Protein AF-0000000075578612 (afdb_homodimer)

InterPro domains:
  IPR024439 RNHCP domain [PF12647] (22-110)

pLDDT: mean 75.75, std 21.0, range [26.45, 98.19]

Structure (mmCIF, N/CA/C/O backbone):
data_AF-0000000075578612-model_v1
#
loop_
_entity.id
_entity.type
_entity.pdbx_description
1 polymer 'GTPase EngC2'
#
loop_
_atom_site.group_PDB
_atom_site.id
_atom_site.type_symbol
_atom_site.label_atom_id
_atom_site.label_alt_id
_atom_site.label_comp_id
_atom_site.label_asym_id
_atom_site.label_entity_id
_atom_site.label_seq_id
_atom_site.pdbx_PDB_ins_code
_atom_site.Cartn_x
_atom_site.Cartn_y
_atom_site.Cartn_z
_atom_site.occupancy
_atom_site.B_iso_or_equiv
_atom_site.auth_seq_id
_atom_site.auth_comp_id
_atom_site.auth_asym_id
_atom_site.auth_atom_id
_atom_site.pdbx_PDB_model_num
ATOM 1 N N . MET A 1 1 ? -15.586 37.188 -11.836 1 32.25 1 MET A N 1
ATOM 2 C CA . MET A 1 1 ? -14.859 35.938 -12.016 1 32.25 1 MET A CA 1
ATOM 3 C C . MET A 1 1 ? -13.352 36.156 -12.031 1 32.25 1 MET A C 1
ATOM 5 O O . MET A 1 1 ? -12.844 36.875 -12.906 1 32.25 1 MET A O 1
ATOM 9 N N . ASN A 1 2 ? -12.602 36.188 -10.844 1 34.91 2 ASN A N 1
ATOM 10 C CA . ASN A 1 2 ? -11.344 36.875 -10.539 1 34.91 2 ASN A CA 1
ATOM 11 C C . ASN A 1 2 ? -10.211 36.375 -11.43 1 34.91 2 ASN A C 1
ATOM 13 O O . ASN A 1 2 ? -10.102 35.156 -11.695 1 34.91 2 ASN A O 1
ATOM 17 N N . ARG A 1 3 ? -9.617 37.156 -12.328 1 46.12 3 ARG A N 1
ATOM 18 C CA . ARG A 1 3 ? -8.508 37.031 -13.266 1 46.12 3 ARG A CA 1
ATOM 19 C C . ARG A 1 3 ? -7.383 36.188 -12.688 1 46.12 3 ARG A C 1
ATOM 21 O O . ARG A 1 3 ? -6.613 35.562 -13.438 1 46.12 3 ARG A O 1
ATOM 28 N N . GLU A 1 4 ? -7.051 36.344 -11.359 1 42.12 4 GLU A N 1
ATOM 29 C CA . GLU A 1 4 ? -5.941 35.625 -10.734 1 42.12 4 GLU A CA 1
ATOM 30 C C . GLU A 1 4 ? -6.16 34.125 -10.789 1 42.12 4 GLU A C 1
ATOM 32 O O . GLU A 1 4 ? -5.199 33.344 -10.75 1 42.12 4 GLU A O 1
ATOM 37 N N . ASN A 1 5 ? -7.402 33.531 -10.656 1 43.78 5 ASN A N 1
ATOM 38 C CA . ASN A 1 5 ? -7.68 32.125 -10.758 1 43.78 5 ASN A CA 1
ATOM 39 C C . ASN A 1 5 ? -7.359 31.578 -12.156 1 43.78 5 ASN A C 1
ATOM 41 O O . ASN A 1 5 ? -7.289 30.359 -12.359 1 43.78 5 ASN A O 1
ATOM 45 N N . LYS A 1 6 ? -7.504 32.469 -13.219 1 43.06 6 LYS A N 1
ATOM 46 C CA . LYS A 1 6 ? -7.223 32.062 -14.594 1 43.06 6 LYS A CA 1
ATOM 47 C C . LYS A 1 6 ? -5.738 31.75 -14.789 1 43.06 6 LYS A C 1
ATOM 49 O O . LYS A 1 6 ? -5.371 30.922 -15.609 1 43.06 6 LYS A O 1
ATOM 54 N N . LYS A 1 7 ? -4.812 32.562 -14.328 1 43 7 LYS A N 1
ATOM 55 C CA . LYS A 1 7 ? -3.387 32.375 -14.57 1 43 7 LYS A CA 1
ATOM 56 C C . LYS A 1 7 ? -2.879 31.109 -13.883 1 43 7 LYS A C 1
ATOM 58 O O . LYS A 1 7 ? -1.815 30.594 -14.242 1 43 7 LYS A O 1
ATOM 63 N N . LYS A 1 8 ? -3.416 30.719 -12.703 1 46.38 8 LYS A N 1
ATOM 64 C CA . LYS A 1 8 ? -3.076 29.469 -12.016 1 46.38 8 LYS A CA 1
ATOM 65 C C . LYS A 1 8 ? -3.318 28.266 -12.914 1 46.38 8 LYS A C 1
ATOM 67 O O . LYS A 1 8 ? -2.648 27.234 -12.773 1 46.38 8 LYS A O 1
ATOM 72 N N . SER A 1 9 ? -4.277 28.422 -13.766 1 44.56 9 SER A N 1
ATOM 73 C CA . SER A 1 9 ? -4.688 27.297 -14.586 1 44.56 9 SER A CA 1
ATOM 74 C C . SER A 1 9 ? -3.652 26.984 -15.664 1 44.56 9 SER A C 1
ATOM 76 O O . SER A 1 9 ? -3.607 25.875 -16.188 1 44.56 9 SER A O 1
ATOM 78 N N . PHE A 1 10 ? -3.016 27.984 -16.141 1 44.94 10 PHE A N 1
ATOM 79 C CA . PHE A 1 10 ? -2.346 27.812 -17.422 1 44.94 10 PHE A CA 1
ATOM 80 C C . PHE A 1 10 ? -1.01 27.094 -17.234 1 44.94 10 PHE A C 1
ATOM 82 O O . PHE A 1 10 ? -0.408 26.641 -18.203 1 44.94 10 PHE A O 1
ATOM 89 N N . GLU A 1 11 ? -0.179 27.438 -16.125 1 40.12 11 GLU A N 1
ATOM 90 C CA . GLU A 1 11 ? 1.18 26.906 -16.25 1 40.12 11 GLU A CA 1
ATOM 91 C C . GLU A 1 11 ? 1.259 25.469 -15.773 1 40.12 11 GLU A C 1
ATOM 93 O O . GLU A 1 11 ? 0.833 25.141 -14.664 1 40.12 11 GLU A O 1
ATOM 98 N N . LYS A 1 12 ? 1.427 24.594 -16.578 1 41.69 12 LYS A N 1
ATOM 99 C CA . LYS A 1 12 ? 1.77 23.188 -16.453 1 41.69 12 LYS A CA 1
ATOM 100 C C . LYS A 1 12 ? 2.885 22.984 -15.438 1 41.69 12 LYS A C 1
ATOM 102 O O . LYS A 1 12 ? 3.953 23.578 -15.547 1 41.69 12 LYS A O 1
ATOM 107 N N . GLY A 1 13 ? 2.586 22.5 -14.398 1 45.03 13 GLY A N 1
ATOM 108 C CA . GLY A 1 13 ? 3.547 22.172 -13.352 1 45.03 13 GLY A CA 1
ATOM 109 C C . GLY A 1 13 ? 3.551 23.172 -12.211 1 45.03 13 GLY A C 1
ATOM 110 O O . GLY A 1 13 ? 4.496 23.203 -11.422 1 45.03 13 GLY A O 1
ATOM 111 N N . TYR A 1 14 ? 2.723 24.172 -12.391 1 44.8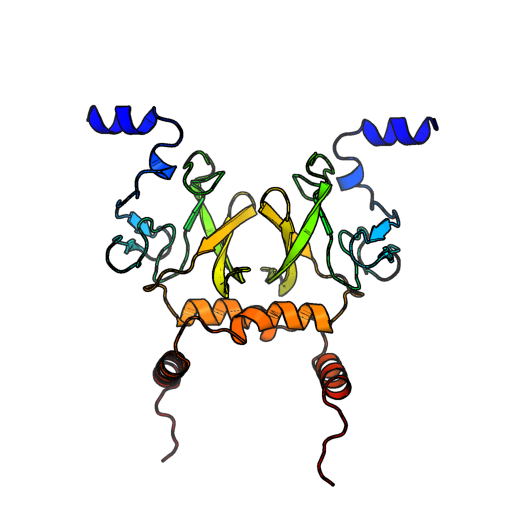8 14 TYR A N 1
ATOM 112 C CA . TYR A 1 14 ? 2.75 25.25 -11.398 1 44.88 14 TYR A CA 1
ATOM 113 C C . TYR A 1 14 ? 2.693 24.688 -9.984 1 44.88 14 TYR A C 1
ATOM 115 O O . TYR A 1 14 ? 3.443 25.125 -9.109 1 44.88 14 TYR A O 1
ATOM 123 N N . TYR A 1 15 ? 1.887 23.719 -9.711 1 48.53 15 TYR A N 1
ATOM 124 C CA . TYR A 1 15 ? 1.701 23.25 -8.336 1 48.53 15 TYR A CA 1
ATOM 125 C C . TYR A 1 15 ? 2.805 22.281 -7.93 1 48.53 15 TYR A C 1
ATOM 127 O O . TYR A 1 15 ? 2.863 21.859 -6.773 1 48.53 15 TYR A O 1
ATOM 135 N N . LYS A 1 16 ? 3.555 21.859 -8.906 1 51.97 16 LYS A N 1
ATOM 136 C CA . LYS A 1 16 ? 4.711 21.016 -8.586 1 51.97 16 LYS A CA 1
ATOM 137 C C . LYS A 1 16 ? 5.785 21.828 -7.863 1 51.97 16 LYS A C 1
ATOM 139 O O . LYS A 1 16 ? 6.594 21.266 -7.121 1 51.97 16 LYS A O 1
ATOM 144 N N . THR A 1 17 ? 5.816 23.031 -8.148 1 50.44 17 THR A N 1
ATOM 145 C CA . THR A 1 17 ? 6.867 23.891 -7.645 1 50.44 17 THR A CA 1
ATOM 146 C C . THR A 1 17 ? 6.312 24.875 -6.621 1 50.44 17 THR A C 1
ATOM 148 O O . THR A 1 17 ? 7.07 25.578 -5.941 1 50.44 17 THR A O 1
ATOM 151 N N . HIS A 1 18 ? 4.969 25.125 -6.625 1 49.69 18 HIS A N 1
ATOM 152 C CA . HIS A 1 18 ? 4.422 26.047 -5.633 1 49.69 18 HIS A CA 1
ATOM 153 C C . HIS A 1 18 ? 3.643 25.297 -4.559 1 49.69 18 HIS A C 1
ATOM 155 O O . HIS A 1 18 ? 2.756 24.5 -4.871 1 49.69 18 HIS A O 1
ATOM 161 N N . ALA A 1 19 ? 4.203 25.203 -3.389 1 51.09 19 ALA A N 1
ATOM 162 C CA . ALA A 1 19 ? 3.498 24.656 -2.238 1 51.09 19 ALA A CA 1
ATOM 163 C C . ALA A 1 19 ? 2.037 25.094 -2.227 1 51.09 19 ALA A C 1
ATOM 165 O O . ALA A 1 19 ? 1.736 26.281 -2.393 1 51.09 19 ALA A O 1
ATOM 166 N N . CYS A 1 20 ? 1.161 24.359 -2.822 1 49.91 20 CYS A N 1
ATOM 167 C CA . CYS A 1 20 ? -0.221 24.781 -2.619 1 49.91 20 CYS A CA 1
ATOM 168 C C . CYS A 1 20 ? -0.525 24.953 -1.137 1 49.91 20 CYS A C 1
ATOM 170 O O . CYS A 1 20 ? -0.668 23.969 -0.406 1 49.91 20 CYS A O 1
ATOM 172 N N . ASN A 1 21 ? 0.024 25.938 -0.547 1 55.88 21 ASN A N 1
ATOM 173 C CA . ASN A 1 21 ? -0.318 26.375 0.803 1 55.88 21 ASN A CA 1
ATOM 174 C C . ASN A 1 21 ? -1.824 26.547 0.97 1 55.88 21 ASN A C 1
ATOM 176 O O . ASN A 1 21 ? -2.27 27.438 1.695 1 55.88 21 ASN A O 1
ATOM 180 N N . ASP A 1 22 ? -2.605 25.891 0.078 1 68.94 22 ASP A N 1
ATOM 181 C CA . ASP A 1 22 ? -4.02 26.219 0.205 1 68.94 22 ASP A CA 1
ATOM 182 C C . ASP A 1 22 ? -4.719 25.281 1.189 1 68.94 22 ASP A C 1
ATOM 184 O O . ASP A 1 22 ? -4.367 24.109 1.286 1 68.94 22 ASP A O 1
ATOM 188 N N . SER A 1 23 ? -5.34 25.875 2.236 1 81.88 23 SER A N 1
ATOM 189 C CA . SER A 1 23 ? -6.27 25.203 3.141 1 81.88 23 SER A CA 1
ATOM 190 C C . SER A 1 23 ? -7.406 24.531 2.373 1 81.88 23 SER A C 1
ATOM 192 O O . SER A 1 23 ? -7.715 24.938 1.248 1 81.88 23 SER A O 1
ATOM 194 N N . PHE A 1 24 ? -7.793 23.422 2.84 1 87.44 24 PHE A N 1
ATOM 195 C CA . PHE A 1 24 ? -8.961 22.781 2.256 1 87.44 24 PHE A CA 1
ATOM 196 C C . PHE A 1 24 ? -9.82 22.141 3.336 1 87.44 24 PHE A C 1
ATOM 198 O O . PHE A 1 24 ? -9.383 21.984 4.48 1 87.44 24 PHE A O 1
ATOM 205 N N . THR A 1 25 ? -11.094 21.891 2.988 1 93.25 25 THR A N 1
ATOM 206 C CA . THR A 1 25 ? -11.992 21.172 3.869 1 93.25 25 THR A CA 1
ATOM 207 C C . THR A 1 25 ? -12.086 19.703 3.453 1 93.25 25 THR A C 1
ATOM 209 O O . THR A 1 25 ? -12.359 19.391 2.291 1 93.25 25 THR A O 1
ATOM 212 N N . CYS A 1 26 ? -11.789 18.812 4.41 1 95 26 CYS A N 1
ATOM 213 C CA . CYS A 1 26 ? -11.867 17.375 4.121 1 95 26 CYS A CA 1
ATOM 214 C C . CYS A 1 26 ? -13.281 16.984 3.719 1 95 26 CYS A C 1
ATOM 216 O O . CYS A 1 26 ? -14.242 17.281 4.434 1 95 26 CYS A O 1
ATOM 218 N N . LYS A 1 27 ? -13.438 16.281 2.662 1 95.25 27 LYS A N 1
ATOM 219 C CA . LYS A 1 27 ? -14.742 15.898 2.133 1 95.25 27 LYS A CA 1
ATOM 220 C C . LYS A 1 27 ? -15.32 14.711 2.906 1 95.25 27 LYS A C 1
ATOM 222 O O . LYS A 1 27 ? -16.5 14.398 2.783 1 95.25 27 LYS A O 1
ATOM 227 N N . VAL A 1 28 ? -14.5 14.125 3.738 1 96.69 28 VAL A N 1
ATOM 228 C CA . VAL A 1 28 ? -14.945 12.914 4.426 1 96.69 28 VAL A CA 1
ATOM 229 C C . VAL A 1 28 ? -15.336 13.25 5.863 1 96.69 28 VAL A C 1
ATOM 231 O O . VAL A 1 28 ? -16.438 12.945 6.305 1 96.69 28 VAL A O 1
ATOM 234 N N . CYS A 1 29 ? -14.484 13.93 6.621 1 95.88 29 CYS A N 1
ATOM 235 C CA . CYS A 1 29 ? -14.797 14.156 8.031 1 95.88 29 CYS A CA 1
ATOM 236 C C . CYS A 1 29 ? -15.156 15.609 8.281 1 95.88 29 CYS A C 1
ATOM 238 O O . CYS A 1 29 ? -15.562 15.969 9.391 1 95.88 29 CYS A O 1
ATOM 240 N N . GLY A 1 30 ? -14.906 16.5 7.285 1 95.94 30 GLY A N 1
ATOM 241 C CA . GLY A 1 30 ? -15.336 17.891 7.398 1 95.94 30 GLY A CA 1
ATOM 242 C C . GLY A 1 30 ? -14.297 18.781 8.062 1 95.94 30 GLY A C 1
ATOM 243 O O . GLY A 1 30 ? -14.492 19.984 8.172 1 95.94 30 GLY A O 1
ATOM 244 N N . ARG A 1 31 ? -13.211 18.25 8.453 1 93.31 31 ARG A N 1
ATOM 245 C CA . ARG A 1 31 ? -12.18 19.031 9.133 1 93.31 31 ARG A CA 1
ATOM 246 C C . ARG A 1 31 ? -11.523 20.016 8.172 1 93.31 31 ARG A C 1
ATOM 248 O O . ARG A 1 31 ? -11.25 19.688 7.016 1 93.31 31 ARG A O 1
ATOM 255 N N . VAL A 1 32 ? -11.344 21.25 8.625 1 91.56 32 VAL A N 1
ATOM 256 C CA . VAL A 1 32 ? -10.586 22.234 7.855 1 91.56 32 VAL A CA 1
ATOM 257 C C . VAL A 1 32 ? -9.094 21.984 8.031 1 91.56 32 VAL A C 1
ATOM 259 O O . VAL A 1 32 ? -8.586 21.969 9.156 1 91.56 32 VAL A O 1
ATOM 262 N N . VAL A 1 33 ? -8.414 21.734 6.969 1 90.19 33 VAL A N 1
ATOM 263 C CA . VAL A 1 33 ? -6.988 21.422 7.004 1 90.19 33 VAL A CA 1
ATOM 264 C C . VAL A 1 33 ? -6.18 22.656 6.586 1 90.19 33 VAL A C 1
ATOM 266 O O . VAL A 1 33 ? -6.371 23.188 5.492 1 90.19 33 VAL A O 1
ATOM 269 N N . ILE A 1 34 ? -5.312 23.094 7.422 1 83 34 ILE A N 1
ATOM 270 C CA . ILE A 1 34 ? -4.434 24.234 7.156 1 83 34 ILE A CA 1
ATOM 271 C C . ILE A 1 34 ? -2.986 23.75 7.066 1 83 34 ILE A C 1
ATOM 273 O O . ILE A 1 34 ? -2.598 22.797 7.742 1 83 34 ILE A O 1
ATOM 277 N N . PRO A 1 35 ? -2.244 24.203 6.145 1 75.88 35 PRO A N 1
ATOM 278 C CA . PRO A 1 35 ? -0.875 23.734 5.938 1 75.88 35 PRO A CA 1
ATOM 279 C C . PRO A 1 35 ? 0.013 23.938 7.164 1 75.88 35 PRO A C 1
ATOM 281 O O . PRO A 1 35 ? 1.04 23.266 7.305 1 75.88 35 PRO A O 1
ATOM 284 N N . GLU A 1 36 ? -0.408 24.688 8.062 1 69.81 36 GLU A N 1
ATOM 285 C CA . GLU A 1 36 ? 0.45 24.938 9.219 1 69.81 36 GLU A CA 1
ATOM 286 C C . GLU A 1 36 ? 0.62 23.688 10.055 1 69.81 36 GLU A C 1
ATOM 288 O O . GLU A 1 36 ? -0.35 22.969 10.32 1 69.81 36 GLU A O 1
ATOM 293 N N . GLY A 1 37 ? 1.811 23.234 10.367 1 67.31 37 GLY A N 1
ATOM 294 C CA . GLY A 1 37 ? 2.074 22.141 11.281 1 67.31 37 GLY A CA 1
ATOM 295 C C . GLY A 1 37 ? 2.416 20.828 10.578 1 67.31 37 GLY A C 1
ATOM 296 O O . GLY A 1 37 ? 2.814 19.859 11.219 1 67.31 37 GLY A O 1
ATOM 297 N N . ALA A 1 38 ? 2.15 20.797 9.281 1 69.56 38 ALA A N 1
ATOM 298 C CA . ALA A 1 38 ? 2.318 19.547 8.539 1 69.56 38 ALA A CA 1
ATOM 299 C C . ALA A 1 38 ? 3.795 19.234 8.32 1 69.56 38 ALA A C 1
ATOM 301 O O . ALA A 1 38 ? 4.16 18.078 8.094 1 69.56 38 ALA A O 1
ATOM 302 N N . GLY A 1 39 ? 4.621 20.234 8.688 1 67.38 39 GLY A N 1
ATOM 303 C CA . GLY A 1 39 ? 6.035 20.016 8.414 1 67.38 39 GLY A CA 1
ATOM 304 C C . GLY A 1 39 ? 6.348 19.891 6.938 1 67.38 39 GLY A C 1
ATOM 305 O O . GLY A 1 39 ? 7.43 19.422 6.566 1 67.38 39 GLY A O 1
ATOM 306 N N . THR A 1 40 ? 5.309 19.938 6.133 1 64.19 40 THR A N 1
ATOM 307 C CA . THR A 1 40 ? 5.488 19.891 4.684 1 64.19 40 THR A CA 1
ATOM 308 C C . THR A 1 40 ? 4.84 21.109 4.031 1 64.19 40 THR A C 1
ATOM 310 O O . THR A 1 40 ? 3.973 21.766 4.625 1 64.19 40 THR A O 1
ATOM 313 N N . LYS A 1 41 ? 5.414 21.391 2.85 1 63.41 41 LYS A N 1
ATOM 314 C CA . LYS A 1 41 ? 4.902 22.547 2.113 1 63.41 41 LYS A CA 1
ATOM 315 C C . LYS A 1 41 ? 3.533 22.25 1.512 1 63.41 41 LYS A C 1
ATOM 317 O O . LYS A 1 41 ? 2.752 23.156 1.25 1 63.41 41 LYS A O 1
ATOM 322 N N . HIS A 1 42 ? 3.213 20.906 1.312 1 71.12 42 HIS A N 1
ATOM 323 C CA . HIS A 1 42 ? 1.956 20.562 0.652 1 71.12 42 HIS A CA 1
ATOM 324 C C . HIS A 1 42 ? 1.24 19.422 1.371 1 71.12 42 HIS A C 1
ATOM 326 O O . HIS A 1 42 ? 1.811 18.344 1.56 1 71.12 42 HIS A O 1
ATOM 332 N N . ARG A 1 43 ? 0.045 19.875 1.807 1 82.12 43 ARG A N 1
ATOM 333 C CA . ARG A 1 43 ? -0.784 18.875 2.465 1 82.12 43 ARG A CA 1
ATOM 334 C C . ARG A 1 43 ? -1.706 18.172 1.464 1 82.12 43 ARG A C 1
ATOM 336 O O . ARG A 1 43 ? -2.531 18.828 0.82 1 82.12 43 ARG A O 1
ATOM 343 N N . ASN A 1 44 ? -1.611 16.922 1.318 1 85.5 44 ASN A N 1
ATOM 344 C CA . ASN A 1 44 ? -2.393 16.203 0.318 1 85.5 44 ASN A CA 1
ATOM 345 C C . ASN A 1 44 ? -3.557 15.445 0.953 1 85.5 44 ASN A C 1
ATOM 347 O O . ASN A 1 44 ? -4.461 14.992 0.253 1 85.5 44 ASN A O 1
ATOM 351 N N . HIS A 1 45 ? -3.467 15.297 2.285 1 93.62 45 HIS A N 1
ATOM 352 C CA . HIS A 1 45 ? -4.527 14.531 2.939 1 93.62 45 HIS A CA 1
ATOM 353 C C . HIS A 1 45 ? -4.887 15.141 4.293 1 93.62 45 HIS A C 1
ATOM 355 O O . HIS A 1 45 ? -4.145 15.969 4.824 1 93.62 45 HIS A O 1
ATOM 361 N N . CYS A 1 46 ? -6.055 14.719 4.754 1 95 46 CYS A N 1
ATOM 362 C CA . CYS A 1 46 ? -6.582 15.172 6.035 1 95 46 CYS A CA 1
ATOM 363 C C . CYS A 1 46 ? -5.789 14.57 7.191 1 95 46 CYS A C 1
ATOM 365 O O . CYS A 1 46 ? -5.566 13.359 7.234 1 95 46 CYS A O 1
ATOM 367 N N . PRO A 1 47 ? -5.355 15.406 8.117 1 94.12 47 PRO A N 1
ATOM 368 C CA . PRO A 1 47 ? -4.609 14.867 9.258 1 94.12 47 PRO A CA 1
ATOM 369 C C . PRO A 1 47 ? -5.477 14.031 10.195 1 94.12 47 PRO A C 1
ATOM 371 O O . PRO A 1 47 ? -4.953 13.242 10.984 1 94.12 47 PRO A O 1
ATOM 374 N N . ASN A 1 48 ? -6.781 14.117 10.109 1 94.62 48 ASN A N 1
ATOM 375 C CA . ASN A 1 48 ? -7.684 13.406 11.008 1 94.62 48 ASN A CA 1
ATOM 376 C C . ASN A 1 48 ? -8.07 12.039 10.453 1 94.62 48 ASN A C 1
ATOM 378 O O . ASN A 1 48 ? -7.805 11.008 11.078 1 94.62 48 ASN A O 1
ATOM 382 N N . CYS A 1 49 ? -8.594 11.977 9.289 1 97 49 CYS A N 1
ATOM 383 C CA . CYS A 1 49 ? -9.062 10.703 8.75 1 97 49 CYS A CA 1
ATOM 384 C C . CYS A 1 49 ? -8.125 10.195 7.656 1 97 49 CYS A C 1
ATOM 386 O O . CYS A 1 49 ? -8.328 9.102 7.121 1 97 49 CYS A O 1
ATOM 388 N N . LEU A 1 50 ? -7.172 10.953 7.258 1 97 50 LEU A N 1
ATOM 389 C CA . LEU A 1 50 ? -6.059 10.633 6.375 1 97 50 LEU A CA 1
ATOM 390 C C . LEU A 1 50 ? -6.535 10.469 4.934 1 97 50 LEU A C 1
ATOM 392 O O . LEU A 1 50 ? -5.766 10.055 4.062 1 97 50 LEU A O 1
ATOM 396 N N . THR A 1 51 ? -7.824 10.805 4.648 1 97.19 51 THR A N 1
ATOM 397 C CA . THR A 1 51 ? -8.328 10.703 3.283 1 97.19 51 THR A CA 1
ATOM 398 C C . THR A 1 51 ? -7.828 11.867 2.432 1 97.19 51 THR A C 1
ATOM 400 O O . THR A 1 51 ? -7.512 12.938 2.957 1 97.19 51 THR A O 1
ATOM 403 N N . SER A 1 52 ? -7.648 11.578 1.195 1 94.56 52 SER A N 1
ATOM 404 C CA . SER A 1 52 ? -7.285 12.586 0.206 1 94.56 52 SER A CA 1
ATOM 405 C C . SER A 1 52 ? -8.273 12.602 -0.956 1 94.56 52 SER A C 1
ATOM 407 O O . SER A 1 52 ? -9.344 11.992 -0.875 1 94.56 52 SER A O 1
ATOM 409 N N . LEU A 1 53 ? -8.008 13.531 -1.909 1 93.06 53 LEU A N 1
ATOM 410 C CA . LEU A 1 53 ? -8.781 13.594 -3.141 1 93.06 53 LEU A CA 1
ATOM 411 C C . LEU A 1 53 ? -7.922 13.25 -4.352 1 93.06 53 LEU A C 1
ATOM 413 O O . LEU A 1 53 ? -6.734 13.586 -4.387 1 93.06 53 LEU A O 1
ATOM 417 N N . HIS A 1 54 ? -8.594 12.484 -5.289 1 92.5 54 HIS A N 1
ATOM 418 C CA . HIS A 1 54 ? -7.902 12.125 -6.523 1 92.5 54 HIS A CA 1
ATOM 419 C C . HIS A 1 54 ? -7.805 13.32 -7.465 1 92.5 54 HIS A C 1
ATOM 421 O O . HIS A 1 54 ? -8.586 13.43 -8.414 1 92.5 54 HIS A O 1
ATOM 427 N N . VAL A 1 55 ? -6.883 14.148 -7.266 1 82.81 55 VAL A N 1
ATOM 428 C CA . VAL A 1 55 ? -6.77 15.352 -8.078 1 82.81 55 VAL A CA 1
ATOM 429 C C . VAL A 1 55 ? -5.484 15.305 -8.906 1 82.81 55 VAL A C 1
ATOM 431 O O . VAL A 1 55 ? -5.305 16.094 -9.836 1 82.81 55 VAL A O 1
ATOM 434 N N . ASP A 1 56 ? -4.598 14.367 -8.586 1 66.88 56 ASP A N 1
ATOM 435 C CA . ASP A 1 56 ? -3.322 14.289 -9.289 1 66.88 56 ASP A CA 1
ATOM 436 C C . ASP A 1 56 ? -3.217 12.992 -10.086 1 66.88 56 ASP A C 1
ATOM 438 O O . ASP A 1 56 ? -3.701 11.945 -9.648 1 66.88 56 ASP A O 1
ATOM 442 N N . ASP A 1 57 ? -2.832 13.078 -11.344 1 63.16 57 ASP A N 1
ATOM 443 C CA . ASP A 1 57 ? -2.344 11.891 -12.031 1 63.16 57 ASP A CA 1
ATOM 444 C C . ASP A 1 57 ? -0.919 11.547 -11.602 1 63.16 57 ASP A C 1
ATOM 446 O O . ASP A 1 57 ? -0.608 10.383 -11.328 1 63.16 57 ASP A O 1
ATOM 450 N N . GLU A 1 58 ? -0.122 12.5 -11.523 1 60.66 58 GLU A N 1
ATOM 451 C CA . GLU A 1 58 ? 1.188 12.492 -10.883 1 60.66 58 GLU A CA 1
ATOM 452 C C . GLU A 1 58 ? 1.221 13.43 -9.68 1 60.66 58 GLU A C 1
ATOM 454 O O . GLU A 1 58 ? 0.48 14.414 -9.633 1 60.66 58 GLU A O 1
ATOM 459 N N . PRO A 1 59 ? 1.969 13.016 -8.703 1 54.72 59 PRO A N 1
ATOM 460 C CA . PRO A 1 59 ? 1.945 13.867 -7.516 1 54.72 59 PRO A CA 1
ATOM 461 C C . PRO A 1 59 ? 2.039 15.352 -7.852 1 54.72 59 PRO A C 1
ATOM 463 O O . PRO A 1 59 ? 3.008 15.789 -8.484 1 54.72 59 PRO A O 1
ATOM 466 N N . GLY A 1 60 ? 1.087 16.109 -7.508 1 53.88 60 GLY A N 1
ATOM 467 C CA . GLY A 1 60 ? 1.095 17.547 -7.586 1 53.88 60 GLY A CA 1
ATOM 468 C C . GLY A 1 60 ? 0.608 18.078 -8.922 1 53.88 60 GLY A C 1
ATOM 469 O O . GLY A 1 60 ? 0.557 19.297 -9.133 1 53.88 60 GLY A O 1
ATOM 470 N N . ASP A 1 61 ? 0.286 17.297 -9.883 1 57.91 61 ASP A N 1
ATOM 471 C CA . ASP A 1 61 ? -0.026 17.781 -11.227 1 57.91 61 ASP A CA 1
ATOM 472 C C . ASP A 1 61 ? -1.485 18.234 -11.32 1 57.91 61 ASP A C 1
ATOM 474 O O . ASP A 1 61 ? -1.864 18.938 -12.25 1 57.91 61 ASP A O 1
ATOM 478 N N . ARG A 1 62 ? -2.32 17.859 -10.375 1 56.41 62 ARG A N 1
ATOM 479 C CA . ARG A 1 62 ? -3.732 18.188 -10.227 1 56.41 62 ARG A CA 1
ATOM 480 C C . ARG A 1 62 ? -4.48 18 -11.547 1 56.41 62 ARG A C 1
ATOM 482 O O . ARG A 1 62 ? -5.359 18.797 -11.875 1 56.41 62 ARG A O 1
ATOM 489 N N . GLN A 1 63 ? -4.078 17.094 -12.375 1 62.81 63 GLN A N 1
ATOM 490 C CA . GLN A 1 63 ? -4.625 16.922 -13.719 1 62.81 63 GLN A CA 1
ATOM 491 C C . GLN A 1 63 ? -5.629 15.766 -13.758 1 62.81 63 GLN A C 1
ATOM 493 O O . GLN A 1 63 ? -6.246 15.516 -14.789 1 62.81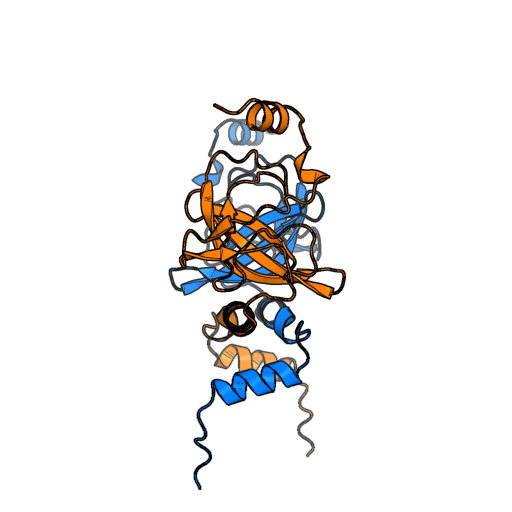 63 GLN A O 1
ATOM 498 N N . ALA A 1 64 ? -5.891 15.203 -12.492 1 65.62 64 ALA A N 1
ATOM 499 C CA . ALA A 1 64 ? -6.805 14.062 -12.562 1 65.62 64 ALA A CA 1
ATOM 500 C C . ALA A 1 64 ? -8.25 14.531 -12.688 1 65.62 64 ALA A C 1
ATOM 502 O O . ALA A 1 64 ? -8.68 15.453 -11.992 1 65.62 64 ALA A O 1
ATOM 503 N N . ASP A 1 65 ? -8.977 14.172 -13.547 1 77.75 65 ASP A N 1
ATOM 504 C CA . ASP A 1 65 ? -10.391 14.484 -13.734 1 77.75 65 ASP A CA 1
ATOM 505 C C . ASP A 1 65 ? -11.273 13.57 -12.891 1 77.75 65 ASP A C 1
ATOM 507 O O . ASP A 1 65 ? -12.5 13.641 -12.969 1 77.75 65 ASP A O 1
ATOM 511 N N . CYS A 1 66 ? -10.836 12.758 -12.047 1 88.62 66 CYS A N 1
ATOM 512 C CA . CYS A 1 66 ? -11.617 11.797 -11.273 1 88.62 66 CYS A CA 1
ATOM 513 C C . CYS A 1 66 ? -12.25 12.469 -10.062 1 88.62 66 CYS A C 1
ATOM 515 O O . CYS A 1 66 ? -13.477 12.469 -9.922 1 88.62 66 CYS A O 1
ATOM 517 N N . GLY A 1 67 ? -11.539 13.242 -9.195 1 89.88 67 GLY A N 1
ATOM 518 C CA . GLY A 1 67 ? -12.047 13.945 -8.031 1 89.88 67 GLY A CA 1
ATOM 519 C C . GLY A 1 67 ? -12.602 13.016 -6.969 1 89.88 67 GLY A C 1
ATOM 520 O O . GLY A 1 67 ? -13.32 13.453 -6.066 1 89.88 67 GLY A O 1
ATOM 521 N N . GLY A 1 68 ? -12.336 11.719 -7.145 1 94.38 68 GLY A N 1
ATOM 522 C CA . GLY A 1 68 ? -12.836 10.758 -6.18 1 94.38 68 GLY A CA 1
ATOM 523 C C . GLY A 1 68 ? -12.086 10.789 -4.863 1 94.38 68 GLY A C 1
ATOM 524 O O . GLY A 1 68 ? -10.977 11.328 -4.785 1 94.38 68 GLY A O 1
ATOM 525 N N . ILE A 1 69 ? -12.734 10.281 -3.816 1 96.06 69 ILE A N 1
ATOM 526 C CA . ILE A 1 69 ? -12.117 10.156 -2.504 1 96.06 69 ILE A CA 1
ATOM 527 C C . ILE A 1 69 ? -11.016 9.102 -2.553 1 96.06 69 ILE A C 1
ATOM 529 O O . ILE A 1 69 ? -11.234 7.996 -3.066 1 96.06 69 ILE A O 1
ATOM 533 N N . MET A 1 70 ? -9.836 9.477 -2.113 1 96.81 70 MET A N 1
ATOM 534 C CA . MET A 1 70 ? -8.734 8.531 -1.969 1 96.81 70 MET A CA 1
ATOM 535 C C . MET A 1 70 ? -8.648 8.008 -0.54 1 96.81 70 MET A C 1
ATOM 537 O O . MET A 1 70 ? -8.305 8.75 0.382 1 96.81 70 MET A O 1
ATOM 541 N N . GLU A 1 71 ? -8.906 6.723 -0.412 1 97.5 71 GLU A N 1
ATOM 542 C CA . GLU A 1 71 ? -8.898 6.09 0.904 1 97.5 71 GLU A CA 1
ATOM 543 C C . GLU A 1 71 ? -7.504 5.582 1.263 1 97.5 71 GLU A C 1
ATOM 545 O O . GLU A 1 71 ? -6.82 4.988 0.427 1 97.5 71 GLU A O 1
ATOM 550 N N . PRO A 1 72 ? -7.059 5.965 2.469 1 98.19 72 PRO A N 1
ATOM 551 C CA . PRO A 1 72 ? -5.816 5.328 2.91 1 98.19 72 PRO A CA 1
ATOM 552 C C . PRO A 1 72 ? -5.969 3.826 3.137 1 98.19 72 PRO A C 1
ATOM 554 O O . PRO A 1 72 ? -6.805 3.402 3.939 1 98.19 72 PRO A O 1
ATOM 557 N N . ILE A 1 73 ? -5.145 2.973 2.504 1 98 73 ILE A N 1
ATOM 558 C CA . ILE A 1 73 ? -5.41 1.54 2.586 1 98 73 ILE A CA 1
ATOM 559 C C . ILE A 1 73 ? -4.199 0.827 3.189 1 98 73 ILE A C 1
ATOM 561 O O . ILE A 1 73 ? -4.32 -0.296 3.686 1 98 73 ILE A O 1
ATOM 565 N N . ALA A 1 74 ? -3.035 1.467 3.129 1 98.19 74 ALA A N 1
ATOM 566 C CA . ALA A 1 74 ? -1.832 0.806 3.629 1 98.19 74 ALA A CA 1
ATOM 567 C C . ALA A 1 74 ? -0.761 1.827 4 1 98.19 74 ALA A C 1
ATOM 569 O O . ALA A 1 74 ? -0.821 2.982 3.576 1 98.19 74 ALA A O 1
ATOM 570 N N . VAL A 1 75 ? 0.146 1.428 4.84 1 97.25 75 VAL A N 1
ATOM 571 C CA . VAL A 1 75 ? 1.354 2.174 5.176 1 97.25 75 VAL A CA 1
ATOM 572 C C . VAL A 1 75 ? 2.588 1.359 4.797 1 97.25 75 VAL A C 1
ATOM 574 O O . VAL A 1 75 ? 2.604 0.136 4.953 1 97.25 75 VAL A O 1
ATOM 577 N N . TRP A 1 76 ? 3.576 2.045 4.25 1 96.56 76 TRP A N 1
ATOM 578 C CA . TRP A 1 76 ? 4.824 1.361 3.932 1 96.56 76 TRP A CA 1
ATOM 579 C C . TRP A 1 76 ? 6.023 2.266 4.199 1 96.56 76 TRP A C 1
ATOM 581 O O . TRP A 1 76 ? 5.859 3.455 4.484 1 96.56 76 TRP A O 1
ATOM 591 N N . ILE A 1 77 ? 7.199 1.674 4.266 1 95.38 77 ILE A N 1
ATOM 592 C CA . ILE A 1 77 ? 8.438 2.391 4.547 1 95.38 77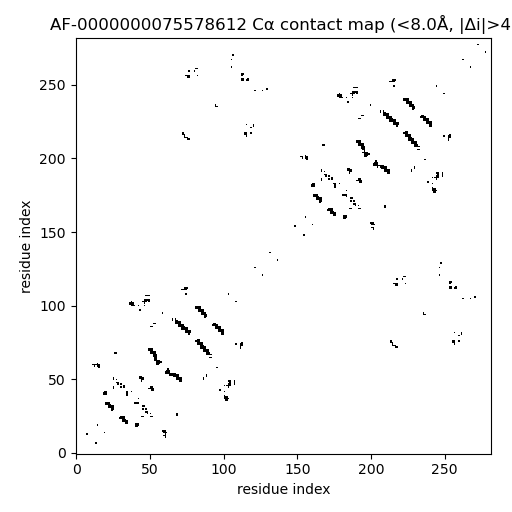 ILE A CA 1
ATOM 593 C C . ILE A 1 77 ? 9.234 2.57 3.258 1 95.38 77 ILE A C 1
ATOM 595 O O . ILE A 1 77 ? 9.578 1.59 2.594 1 95.38 77 ILE A O 1
ATOM 599 N N . LYS A 1 78 ? 9.492 3.781 2.934 1 94.12 78 LYS A N 1
ATOM 600 C CA . LYS A 1 78 ? 10.312 4.094 1.768 1 94.12 78 LYS A CA 1
ATOM 601 C C . LYS A 1 78 ? 11.781 3.74 2.014 1 94.12 78 LYS A C 1
ATOM 603 O O . LYS A 1 78 ? 12.164 3.41 3.137 1 94.12 78 LYS A O 1
ATOM 608 N N . LYS A 1 79 ? 12.523 3.781 0.908 1 89.56 79 LYS A N 1
ATOM 609 C CA . LYS A 1 79 ? 13.93 3.389 0.971 1 89.56 79 LYS A CA 1
ATOM 610 C C . LYS A 1 79 ? 14.695 4.254 1.967 1 89.56 79 LYS A C 1
ATOM 612 O O . LYS A 1 79 ? 15.633 3.779 2.617 1 89.56 79 LYS A O 1
ATOM 617 N N . ASN A 1 80 ? 14.273 5.48 2.154 1 90.06 80 ASN A N 1
ATOM 618 C CA . ASN A 1 80 ? 14.969 6.391 3.061 1 90.06 80 ASN A CA 1
ATOM 619 C C . ASN A 1 80 ? 14.469 6.242 4.496 1 90.06 80 ASN A C 1
ATOM 621 O O . ASN A 1 80 ? 14.844 7.023 5.371 1 90.06 80 ASN A O 1
ATOM 625 N N . GLY A 1 81 ? 13.578 5.305 4.723 1 90.38 81 GLY A N 1
ATOM 626 C CA . GLY A 1 81 ? 13.07 5.051 6.062 1 90.38 81 GLY A CA 1
ATOM 627 C C . GLY A 1 81 ? 11.82 5.84 6.391 1 90.38 81 GLY A C 1
ATOM 628 O O . GLY A 1 81 ? 11.258 5.699 7.477 1 90.38 81 GLY A O 1
ATOM 629 N N . GLU A 1 82 ? 11.344 6.566 5.445 1 91.38 82 GLU A N 1
ATOM 630 C CA . GLU A 1 82 ? 10.172 7.402 5.684 1 91.38 82 GLU A CA 1
ATOM 631 C C . GLU A 1 82 ? 8.883 6.605 5.52 1 91.38 82 GLU A C 1
ATOM 633 O O . GLU A 1 82 ? 8.773 5.781 4.609 1 91.38 82 GLU A O 1
ATOM 638 N N . TRP A 1 83 ? 8 6.945 6.48 1 94.81 83 TRP A N 1
ATOM 639 C CA . TRP A 1 83 ? 6.672 6.359 6.363 1 94.81 83 TRP A CA 1
ATOM 640 C C . TRP A 1 83 ? 5.879 7.027 5.246 1 94.81 83 TRP A C 1
ATOM 642 O O . TRP A 1 83 ? 5.961 8.242 5.059 1 94.81 83 TRP A O 1
ATOM 652 N N . ALA A 1 84 ? 5.137 6.219 4.555 1 96.06 84 ALA A N 1
ATOM 653 C CA . ALA A 1 84 ? 4.23 6.73 3.529 1 96.06 84 ALA A CA 1
ATOM 654 C C . ALA A 1 84 ? 2.879 6.02 3.59 1 96.06 84 ALA A C 1
ATOM 656 O O . ALA A 1 84 ? 2.795 4.863 4.012 1 96.06 84 ALA A O 1
ATOM 657 N N . ILE A 1 85 ? 1.894 6.758 3.195 1 97.25 85 ILE A N 1
ATOM 658 C CA . ILE A 1 85 ? 0.536 6.227 3.135 1 97.25 85 ILE A CA 1
ATOM 659 C C . ILE A 1 85 ? 0.158 5.938 1.685 1 97.25 85 ILE A C 1
ATOM 661 O O . ILE A 1 85 ? 0.403 6.758 0.797 1 97.25 85 ILE A O 1
ATOM 665 N N . ILE A 1 86 ? -0.355 4.781 1.476 1 98.06 86 ILE A N 1
ATOM 666 C CA . ILE A 1 86 ? -0.902 4.461 0.162 1 98.06 86 ILE A CA 1
ATOM 667 C C . ILE A 1 86 ? -2.406 4.723 0.15 1 98.06 86 ILE A C 1
ATOM 669 O O . ILE A 1 86 ? -3.141 4.203 0.992 1 98.06 86 ILE A O 1
ATOM 673 N N . HIS A 1 87 ? -2.797 5.551 -0.806 1 97.62 87 HIS A N 1
ATOM 674 C CA . HIS A 1 87 ? -4.211 5.855 -0.988 1 97.62 87 HIS A CA 1
ATOM 675 C C . HIS A 1 87 ? -4.762 5.191 -2.244 1 97.62 87 HIS A C 1
ATOM 677 O O . HIS A 1 87 ? -4.051 5.055 -3.244 1 97.62 87 HIS A O 1
ATOM 683 N N . ARG A 1 88 ? -6.004 4.781 -2.207 1 97 88 ARG A N 1
ATOM 684 C CA . ARG A 1 88 ? -6.711 4.219 -3.355 1 97 88 ARG A CA 1
ATOM 685 C C . ARG A 1 88 ? -8.016 4.965 -3.617 1 97 88 ARG A C 1
ATOM 687 O O . ARG A 1 88 ? -8.797 5.199 -2.697 1 97 88 ARG A O 1
ATOM 694 N N . CYS A 1 89 ? -8.156 5.328 -4.852 1 96.25 89 CYS A N 1
ATOM 695 C CA . CYS A 1 89 ? -9.367 6.047 -5.227 1 96.25 89 CYS A CA 1
ATOM 696 C C . CYS A 1 89 ? -10.578 5.129 -5.184 1 96.25 89 CYS A C 1
ATOM 698 O O . CYS A 1 89 ? -10.562 4.039 -5.758 1 96.25 89 CYS A O 1
ATOM 700 N N . ARG A 1 90 ? -11.602 5.605 -4.555 1 94.69 90 ARG A N 1
ATOM 701 C CA . ARG A 1 90 ? -12.828 4.824 -4.441 1 94.69 90 ARG A CA 1
ATOM 702 C C . ARG A 1 90 ? -13.531 4.719 -5.789 1 94.69 90 ARG A C 1
ATOM 704 O O . ARG A 1 90 ? -14.305 3.787 -6.02 1 94.69 90 ARG A O 1
ATOM 711 N N . ARG A 1 91 ? -13.234 5.652 -6.648 1 93 91 ARG A N 1
ATOM 712 C CA . ARG A 1 91 ? -13.961 5.75 -7.91 1 93 91 ARG A CA 1
ATOM 713 C C . ARG A 1 91 ? -13.258 4.961 -9.008 1 93 91 ARG A C 1
ATOM 715 O O . ARG A 1 91 ? -13.875 4.117 -9.664 1 93 91 ARG A O 1
ATOM 722 N N . CYS A 1 92 ? -11.992 5.133 -9.234 1 90.88 92 CYS A N 1
ATOM 723 C CA . CYS A 1 92 ? -11.312 4.539 -10.383 1 90.88 92 CYS A CA 1
ATOM 724 C C . CYS A 1 92 ? -10.328 3.463 -9.938 1 90.88 92 CYS A C 1
ATOM 726 O O . CYS A 1 92 ? -9.836 2.691 -10.758 1 90.88 92 CYS A O 1
ATOM 728 N N . GLY A 1 93 ? -9.938 3.459 -8.695 1 92.81 93 GLY A N 1
ATOM 729 C CA . GLY A 1 93 ? -9.078 2.402 -8.195 1 92.81 93 GLY A CA 1
ATOM 730 C C . GLY A 1 93 ? -7.602 2.752 -8.258 1 92.81 93 GLY A C 1
ATOM 731 O O . GLY A 1 93 ? -6.758 2.006 -7.754 1 92.81 93 GLY A O 1
ATOM 732 N N . ASP A 1 94 ? -7.262 3.965 -8.758 1 91.38 94 ASP A N 1
ATOM 733 C CA . ASP A 1 94 ? -5.859 4.371 -8.836 1 91.38 94 ASP A CA 1
ATOM 734 C C . ASP A 1 94 ? -5.254 4.531 -7.445 1 91.38 94 ASP A C 1
ATOM 736 O O . ASP A 1 94 ? -5.969 4.836 -6.484 1 91.38 94 ASP A O 1
ATOM 740 N N . MET A 1 95 ? -3.918 4.316 -7.445 1 94.19 95 MET A N 1
ATOM 741 C CA . MET A 1 95 ? -3.248 4.387 -6.148 1 94.19 95 MET A CA 1
ATOM 742 C C . MET A 1 95 ? -2.131 5.426 -6.168 1 94.19 95 MET A C 1
ATOM 744 O O . MET A 1 95 ? -1.547 5.695 -7.219 1 94.19 95 MET A O 1
ATOM 748 N N . SER A 1 96 ? -1.894 6.047 -5.07 1 93.5 96 SER A N 1
ATOM 749 C CA . SER A 1 96 ? -0.793 6.984 -4.879 1 93.5 96 SER A CA 1
ATOM 750 C C . SER A 1 96 ? -0.141 6.801 -3.512 1 93.5 96 SER A C 1
ATOM 752 O O . SER A 1 96 ? -0.764 6.277 -2.586 1 93.5 96 SER A O 1
ATOM 754 N N . SER A 1 97 ? 1.096 7.09 -3.531 1 94.75 97 SER A N 1
ATOM 755 C CA . SER A 1 97 ? 1.874 7.051 -2.299 1 94.75 97 SER A CA 1
ATOM 756 C C . SER A 1 97 ? 2.268 8.453 -1.849 1 94.75 97 SER A C 1
ATOM 758 O O . SER A 1 97 ? 2.857 9.219 -2.619 1 94.75 97 SER A O 1
ATOM 760 N N . ASN A 1 98 ? 1.919 8.758 -0.589 1 92.88 98 ASN A N 1
ATOM 761 C CA . ASN A 1 98 ? 2.236 10.078 -0.05 1 92.88 98 ASN A CA 1
ATOM 762 C C . ASN A 1 98 ? 2.945 9.977 1.298 1 92.88 98 ASN A C 1
ATOM 764 O O . ASN A 1 98 ? 2.602 9.125 2.121 1 92.88 98 ASN A O 1
ATOM 768 N N . ARG A 1 99 ? 3.834 10.914 1.484 1 92.25 99 ARG A N 1
ATOM 769 C CA . ARG A 1 99 ? 4.543 10.953 2.76 1 92.25 99 ARG A CA 1
ATOM 770 C C . ARG A 1 99 ? 3.588 11.273 3.906 1 92.25 99 ARG A C 1
ATOM 772 O O . ARG A 1 99 ? 2.658 12.062 3.744 1 92.25 99 ARG A O 1
ATOM 779 N N . VAL A 1 100 ? 3.902 10.664 5.027 1 93.25 100 VAL A N 1
ATOM 780 C CA . VAL A 1 100 ? 3.172 10.992 6.25 1 93.25 100 VAL A CA 1
ATOM 781 C C . VAL A 1 100 ? 3.557 12.391 6.727 1 93.25 100 VAL A C 1
ATOM 783 O O . VAL A 1 100 ? 4.723 12.781 6.633 1 93.25 100 VAL A O 1
ATOM 786 N N . ALA A 1 101 ? 2.572 13.117 7.203 1 90.06 101 ALA A N 1
ATOM 787 C CA . ALA A 1 101 ? 2.826 14.445 7.762 1 90.06 101 ALA A CA 1
ATOM 788 C C . ALA A 1 101 ? 2.951 14.383 9.281 1 90.06 101 ALA A C 1
ATOM 790 O O . ALA A 1 101 ? 2.439 13.461 9.914 1 90.06 101 ALA A O 1
ATOM 791 N N . ALA A 1 102 ? 3.549 15.398 9.852 1 86.56 102 ALA A N 1
ATOM 792 C CA . ALA A 1 102 ? 3.844 15.438 11.281 1 86.56 102 ALA A CA 1
ATOM 793 C C . ALA A 1 102 ? 2.562 15.5 12.109 1 86.56 102 ALA A C 1
ATOM 795 O O . ALA A 1 102 ? 2.512 14.992 13.234 1 86.56 102 ALA A O 1
ATOM 796 N N . ASP A 1 103 ? 1.541 16.109 11.516 1 88.69 103 ASP A N 1
ATOM 797 C CA . ASP A 1 103 ? 0.318 16.312 12.289 1 88.69 103 ASP A CA 1
ATOM 798 C C . ASP A 1 103 ? -0.722 15.242 11.961 1 88.69 103 ASP A C 1
ATOM 800 O O . ASP A 1 103 ? -1.879 15.344 12.375 1 88.69 103 ASP A O 1
ATOM 804 N N . ASP A 1 104 ? -0.328 14.242 11.195 1 91.94 104 ASP A N 1
ATOM 805 C CA . ASP A 1 104 ? -1.264 13.164 10.891 1 91.94 104 ASP A CA 1
ATOM 806 C C . ASP A 1 104 ? -1.673 12.414 12.164 1 91.94 104 ASP A C 1
ATOM 808 O O . ASP A 1 104 ? -0.857 12.227 13.062 1 91.94 104 ASP A O 1
ATOM 812 N N . ASN A 1 105 ? -2.971 11.945 12.227 1 91.31 105 ASN A N 1
ATOM 813 C CA . ASN A 1 105 ? -3.49 11.156 13.344 1 91.31 105 ASN A CA 1
ATOM 814 C C . ASN A 1 105 ? -2.723 9.844 13.5 1 91.31 105 ASN A C 1
ATOM 816 O O . ASN A 1 105 ? -2.857 8.938 12.68 1 91.31 105 ASN A O 1
ATOM 820 N N . PRO A 1 106 ? -1.914 9.789 14.656 1 89.75 106 PRO A N 1
ATOM 821 C CA . PRO A 1 106 ? -1.067 8.602 14.805 1 89.75 106 PRO A CA 1
ATOM 822 C C . PRO A 1 106 ? -1.874 7.324 15.023 1 89.75 106 PRO A C 1
ATOM 824 O O . PRO A 1 106 ? -1.46 6.246 14.594 1 89.75 106 PRO A O 1
ATOM 827 N N . LEU A 1 107 ? -3.008 7.402 15.625 1 89.44 107 LEU A N 1
ATOM 828 C CA . LEU A 1 107 ? -3.824 6.223 15.875 1 89.44 107 LEU A CA 1
ATOM 829 C C . LEU A 1 107 ? -4.383 5.66 14.57 1 89.44 107 LEU A C 1
ATOM 831 O O . LEU A 1 107 ? -4.414 4.441 14.375 1 89.44 107 LEU A O 1
ATOM 835 N N . LYS A 1 108 ? -4.789 6.504 13.75 1 93.56 108 LYS A N 1
ATOM 836 C CA . LYS A 1 108 ? -5.301 6.059 12.461 1 93.56 108 LYS A CA 1
ATOM 837 C C . LYS A 1 108 ? -4.195 5.438 11.609 1 93.56 108 LYS A C 1
ATOM 839 O O . LYS A 1 108 ? -4.402 4.414 10.961 1 93.56 108 LYS A O 1
ATOM 844 N N . LEU A 1 109 ? -3.025 6.098 11.703 1 94.31 109 LEU A N 1
ATOM 845 C CA . LEU A 1 109 ? -1.872 5.566 10.992 1 94.31 109 LEU A CA 1
ATOM 846 C C . LEU A 1 109 ? -1.544 4.152 11.461 1 94.31 109 LEU A C 1
ATOM 848 O O . LEU A 1 109 ? -1.379 3.242 10.648 1 94.31 109 LEU A O 1
ATOM 852 N N . MET A 1 110 ? -1.538 3.979 12.711 1 90.75 110 MET A N 1
ATOM 853 C CA . MET A 1 110 ? -1.214 2.682 13.297 1 90.75 110 MET A CA 1
ATOM 854 C C . MET A 1 110 ? -2.297 1.656 12.977 1 90.75 110 MET A C 1
ATOM 856 O O . MET A 1 110 ? -1.997 0.493 12.703 1 90.75 110 MET A O 1
ATOM 860 N N . SER A 1 111 ? -3.498 2.086 13.039 1 93 111 SER A N 1
ATOM 861 C CA . SER A 1 111 ? -4.602 1.186 12.727 1 93 111 SER A CA 1
ATOM 862 C C . SER A 1 111 ? -4.496 0.651 11.305 1 93 111 SER A C 1
ATOM 864 O O . SER A 1 111 ? -4.707 -0.541 11.07 1 93 111 SER A O 1
ATOM 866 N N . ILE A 1 112 ? -4.121 1.465 10.391 1 95.12 112 ILE A N 1
ATOM 867 C CA . ILE A 1 112 ? -3.961 1.062 8.992 1 95.12 112 ILE A CA 1
ATOM 868 C C . ILE A 1 112 ? -2.771 0.114 8.867 1 95.12 112 ILE A C 1
ATOM 870 O O . ILE A 1 112 ? -2.863 -0.92 8.203 1 95.12 112 ILE A O 1
ATOM 874 N N . ALA A 1 113 ? -1.682 0.445 9.555 1 94.12 113 ALA A N 1
ATOM 875 C CA . ALA A 1 113 ? -0.474 -0.373 9.492 1 94.12 113 ALA A CA 1
ATOM 876 C C . ALA A 1 113 ? -0.722 -1.762 10.078 1 94.12 113 ALA A C 1
ATOM 878 O O . ALA A 1 113 ? -0.181 -2.754 9.586 1 94.12 113 ALA A O 1
ATOM 879 N N . MET A 1 114 ? -1.624 -1.886 11.07 1 92.19 114 MET A N 1
ATOM 880 C CA . MET A 1 114 ? -1.83 -3.133 11.797 1 92.19 114 MET A CA 1
ATOM 881 C C . MET A 1 114 ? -2.914 -3.979 11.133 1 92.19 114 MET A C 1
ATOM 883 O O . MET A 1 114 ? -3.037 -5.172 11.414 1 92.19 114 MET A O 1
ATOM 887 N N . LYS A 1 115 ? -3.637 -3.439 10.305 1 94.19 115 LYS A N 1
ATOM 888 C CA . LYS A 1 115 ? -4.844 -4.09 9.797 1 94.19 115 LYS A CA 1
ATOM 889 C C . LYS A 1 115 ? -4.52 -5.453 9.195 1 94.19 115 LYS A C 1
ATOM 891 O O . LYS A 1 115 ? -5.203 -6.438 9.477 1 94.19 115 LYS A O 1
ATOM 896 N N . PRO A 1 116 ? -3.484 -5.594 8.367 1 93.38 116 PRO A N 1
ATOM 897 C CA . PRO A 1 116 ? -3.197 -6.926 7.824 1 93.38 116 PRO A CA 1
ATOM 898 C C . PRO A 1 116 ? -2.887 -7.949 8.914 1 93.38 116 PRO A C 1
ATOM 900 O O . PRO A 1 116 ? -3.156 -9.141 8.734 1 93.38 116 PRO A O 1
ATOM 903 N N . LEU A 1 117 ? -2.4 -7.547 10.008 1 87.75 117 LEU A N 1
ATOM 904 C CA . LEU A 1 117 ? -1.955 -8.453 11.055 1 87.75 117 LEU A CA 1
ATOM 905 C C . LEU A 1 117 ? -3.129 -8.898 11.922 1 87.75 117 LEU A C 1
ATOM 907 O O . LEU A 1 117 ? -3.023 -9.883 12.656 1 87.75 117 LEU A O 1
ATOM 911 N N . THR A 1 118 ? -4.199 -8.156 11.844 1 86.19 118 THR A N 1
ATOM 912 C CA . THR A 1 118 ? -5.371 -8.508 12.641 1 86.19 118 THR A CA 1
ATOM 913 C C . THR A 1 118 ? -6.273 -9.477 11.883 1 86.19 118 THR A C 1
ATOM 915 O O . THR A 1 118 ? -7.219 -10.023 12.453 1 86.19 118 THR A O 1
ATOM 918 N N . SER A 1 119 ? -6.012 -9.781 10.594 1 79.31 119 SER A N 1
ATOM 919 C CA . SER A 1 119 ? -6.734 -10.727 9.75 1 79.31 119 SER A CA 1
ATOM 920 C C . SER A 1 119 ? -5.777 -11.555 8.898 1 79.31 119 SER A C 1
ATOM 922 O O . SER A 1 119 ? -5.816 -11.492 7.668 1 79.31 119 SER A O 1
ATOM 924 N N . PRO A 1 120 ? -5 -12.406 9.523 1 72.19 120 PRO A N 1
ATOM 925 C CA . PRO A 1 120 ? -3.979 -13.109 8.75 1 72.19 120 PRO A CA 1
ATOM 926 C C . PRO A 1 120 ? -4.57 -14.133 7.781 1 72.19 120 PRO A C 1
ATOM 928 O O . PRO A 1 120 ? -5.609 -14.734 8.07 1 72.19 120 PRO A O 1
ATOM 931 N N . PRO A 1 121 ? -4.074 -14.117 6.594 1 71.25 121 PRO A N 1
ATOM 932 C CA . PRO A 1 121 ? -4.586 -15.039 5.582 1 71.25 121 PRO A CA 1
ATOM 933 C C . PRO A 1 121 ? -4.25 -16.5 5.891 1 71.25 121 PRO A C 1
ATOM 935 O O . PRO A 1 121 ? -4.648 -17.391 5.148 1 71.25 121 PRO A O 1
ATOM 938 N N . PHE A 1 122 ? -3.387 -16.688 6.82 1 70.06 122 PHE A N 1
ATOM 939 C CA . PHE A 1 122 ? -2.963 -18.031 7.176 1 70.06 122 PHE A CA 1
ATOM 940 C C . PHE A 1 122 ? -3.449 -18.406 8.57 1 70.06 122 PHE A C 1
ATOM 942 O O . PHE A 1 122 ? -3.664 -17.531 9.414 1 70.06 122 PHE A O 1
ATOM 949 N N . PRO A 1 123 ? -3.906 -19.703 8.547 1 63.78 123 PRO A N 1
ATOM 950 C CA . PRO A 1 123 ? -4.215 -20.141 9.906 1 63.78 123 PRO A CA 1
ATOM 951 C C . PRO A 1 123 ? -3.105 -19.812 10.906 1 63.78 123 PRO A C 1
ATOM 953 O O . PRO A 1 123 ? -1.924 -19.828 10.547 1 63.78 123 PRO A O 1
ATOM 956 N N . ILE A 1 124 ? -3.439 -19.203 12.016 1 59.78 124 ILE A N 1
ATOM 957 C CA . ILE A 1 124 ? -2.518 -18.797 13.062 1 59.78 124 ILE A CA 1
ATOM 958 C C . ILE A 1 124 ? -1.498 -19.891 13.328 1 59.78 124 ILE A C 1
ATOM 960 O O . ILE A 1 124 ? -0.325 -19.625 13.586 1 59.78 124 ILE A O 1
ATOM 964 N N . GLU A 1 125 ? -2.004 -21.047 13.125 1 62.84 125 GLU A N 1
ATOM 965 C CA . GLU A 1 125 ? -1.142 -22.203 13.352 1 62.84 125 GLU A CA 1
ATOM 966 C C . GLU A 1 125 ? 0.04 -22.219 12.383 1 62.84 125 GLU A C 1
ATOM 968 O O . GLU A 1 125 ? 1.148 -22.609 12.758 1 62.84 125 GLU A O 1
ATOM 973 N N . ARG A 1 126 ? -0.206 -21.812 11.211 1 62.12 126 ARG A N 1
ATOM 974 C CA . ARG A 1 126 ? 0.867 -21.781 10.219 1 62.12 126 ARG A CA 1
ATOM 975 C C . ARG A 1 126 ? 1.883 -20.688 10.555 1 62.12 126 ARG A C 1
ATOM 977 O O . ARG A 1 126 ? 3.088 -20.891 10.391 1 62.12 126 ARG A O 1
ATOM 984 N N . ILE A 1 127 ? 1.379 -19.656 11.039 1 59.47 127 ILE A N 1
ATOM 985 C CA . ILE A 1 127 ? 2.254 -18.578 11.469 1 59.47 127 ILE A CA 1
ATOM 986 C C . ILE A 1 127 ? 3.133 -19.047 12.625 1 59.47 127 ILE A C 1
ATOM 988 O O . ILE A 1 127 ? 4.332 -18.766 12.656 1 59.47 127 ILE A O 1
ATOM 992 N N . GLU A 1 128 ? 2.451 -19.656 13.5 1 59.09 128 GLU A N 1
ATOM 993 C CA . GLU A 1 128 ? 3.18 -20.203 14.641 1 59.09 128 GLU A CA 1
ATOM 994 C C . GLU A 1 128 ? 4.27 -21.172 14.188 1 59.09 128 GLU A C 1
ATOM 996 O O . GLU A 1 128 ? 5.391 -21.125 14.695 1 59.09 128 GLU A O 1
ATOM 1001 N N . LYS A 1 129 ? 3.936 -21.953 13.312 1 61.12 129 LYS A N 1
ATOM 1002 C CA . LYS A 1 129 ? 4.898 -22.922 12.805 1 61.12 129 LYS A CA 1
ATOM 1003 C C . LYS A 1 129 ? 6.066 -22.234 12.109 1 61.12 129 LYS A C 1
ATOM 1005 O O . LYS A 1 129 ? 7.227 -22.609 12.312 1 61.12 129 LYS A O 1
ATOM 1010 N N . MET A 1 130 ? 5.711 -21.266 11.438 1 58.44 130 MET A N 1
ATOM 1011 C CA . MET A 1 130 ? 6.738 -20.516 10.727 1 58.44 130 MET A CA 1
ATOM 1012 C C . MET A 1 130 ? 7.621 -19.734 11.695 1 58.44 130 MET A C 1
ATOM 1014 O O . MET A 1 130 ? 8.844 -19.688 11.531 1 58.44 130 MET A O 1
ATOM 1018 N N . THR A 1 131 ? 6.965 -19.125 12.633 1 56.25 131 THR A N 1
ATOM 1019 C CA . THR A 1 131 ? 7.703 -18.438 13.688 1 56.25 131 THR A CA 1
ATOM 1020 C C . THR A 1 131 ? 8.625 -19.422 14.414 1 56.25 131 THR A C 1
ATOM 1022 O O . THR A 1 131 ? 9.773 -19.078 14.727 1 56.25 131 THR A O 1
ATOM 1025 N N . ARG A 1 132 ? 8.125 -20.5 14.781 1 57.38 132 ARG A N 1
ATOM 1026 C CA . ARG A 1 132 ? 8.914 -21.531 15.445 1 57.38 132 ARG A CA 1
ATOM 1027 C C . ARG A 1 132 ? 10.102 -21.953 14.586 1 57.38 132 ARG A C 1
ATOM 1029 O O . ARG A 1 132 ? 11.195 -22.172 15.109 1 57.38 132 ARG A O 1
ATOM 1036 N N . LEU A 1 133 ? 9.82 -22.031 13.438 1 54.56 133 LEU A N 1
ATOM 1037 C CA . LEU A 1 133 ? 10.891 -22.422 12.523 1 54.56 133 LEU A CA 1
ATOM 1038 C C .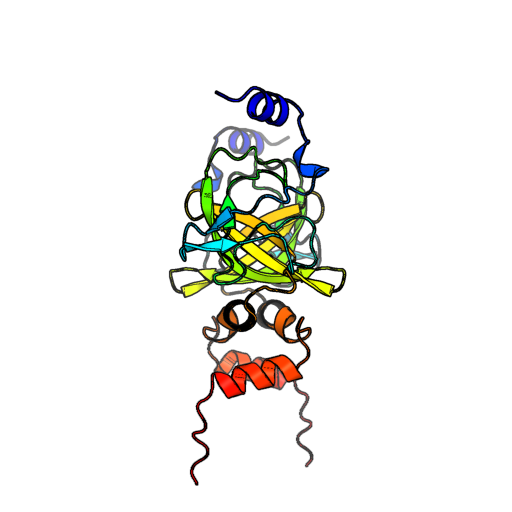 LEU A 1 133 ? 11.906 -21.297 12.367 1 54.56 133 LEU A C 1
ATOM 1040 O O . LEU A 1 133 ? 13.102 -21.562 12.211 1 54.56 133 LEU A O 1
ATOM 1044 N N . MET A 1 134 ? 11.359 -20.172 12.344 1 51.97 134 MET A N 1
ATOM 1045 C CA . MET A 1 134 ? 12.266 -19.031 12.312 1 51.97 134 MET A CA 1
ATOM 1046 C C . MET A 1 134 ? 12.922 -18.812 13.672 1 51.97 134 MET A C 1
ATOM 1048 O O . MET A 1 134 ? 14.039 -18.312 13.758 1 51.97 134 MET A O 1
ATOM 1052 N N . GLY A 1 135 ? 12.234 -18.828 14.852 1 50.59 135 GLY A N 1
ATOM 1053 C CA . GLY A 1 135 ? 12.758 -18.797 16.203 1 50.59 135 GLY A CA 1
ATOM 1054 C C . GLY A 1 135 ? 13.477 -20.078 16.609 1 50.59 135 GLY A C 1
ATOM 1055 O O . GLY A 1 135 ? 12.906 -21.156 16.547 1 50.59 135 GLY A O 1
ATOM 1056 N N . GLY A 1 136 ? 14.875 -20.312 16.234 1 38.25 136 GLY A N 1
ATOM 1057 C CA . GLY A 1 136 ? 15.641 -21.391 16.812 1 38.25 136 GLY A CA 1
ATOM 1058 C C . GLY A 1 136 ? 15.078 -21.875 18.141 1 38.25 136 GLY A C 1
ATOM 1059 O O . GLY A 1 136 ? 14.273 -21.188 18.766 1 38.25 136 GLY A O 1
ATOM 1060 N N . ASP A 1 137 ? 15.242 -23.281 18.469 1 38.5 137 ASP A N 1
ATOM 1061 C CA . ASP A 1 137 ? 15.078 -23.969 19.75 1 38.5 137 ASP A CA 1
ATOM 1062 C C . ASP A 1 137 ? 15.617 -23.109 20.906 1 38.5 137 ASP A C 1
ATOM 1064 O O . ASP A 1 137 ? 16.641 -23.453 21.516 1 38.5 137 ASP A O 1
ATOM 1068 N N . GLY A 1 138 ? 15.914 -21.953 20.938 1 32.72 138 GLY A N 1
ATOM 1069 C CA . GLY A 1 138 ? 16.516 -21.359 22.125 1 32.72 138 GLY A CA 1
ATOM 1070 C C . GLY A 1 138 ? 15.609 -21.391 23.328 1 32.72 138 GLY A C 1
ATOM 1071 O O . GLY A 1 138 ? 15.367 -20.359 23.953 1 32.72 138 GLY A O 1
ATOM 1072 N N . ALA A 1 139 ? 14.617 -22.297 23.438 1 32.41 139 ALA A N 1
ATOM 1073 C CA . ALA A 1 139 ? 14.281 -22.5 24.844 1 32.41 139 ALA A CA 1
ATOM 1074 C C . ALA A 1 139 ? 15.5 -22.922 25.656 1 32.41 139 ALA A C 1
ATOM 1076 O O . ALA A 1 139 ? 16.234 -23.828 25.234 1 32.41 139 ALA A O 1
ATOM 1077 N N . ILE A 1 140 ? 16.094 -21.953 26.531 1 28.77 140 ILE A N 1
ATOM 1078 C CA . ILE A 1 140 ? 16.969 -22.344 27.641 1 28.77 140 ILE A CA 1
ATOM 1079 C C . ILE A 1 140 ? 16.391 -23.578 28.312 1 28.77 140 ILE A C 1
ATOM 1081 O O . ILE A 1 140 ? 15.25 -23.562 28.797 1 28.77 140 ILE A O 1
ATOM 1085 N N . GLU A 1 141 ? 16.812 -24.719 27.844 1 26.45 141 GLU A N 1
ATOM 1086 C CA . GLU A 1 141 ? 16.938 -25.672 28.969 1 26.45 141 GLU A CA 1
ATOM 1087 C C . GLU A 1 141 ? 17.844 -25.109 30.062 1 26.45 141 GLU A C 1
ATOM 1089 O O . GLU A 1 141 ? 18.828 -24.438 29.766 1 26.45 141 GLU A O 1
ATOM 1094 N N . MET B 1 1 ? 9.336 -17.609 -37.094 1 32.22 1 MET B N 1
ATOM 1095 C CA . MET B 1 1 ? 8.633 -16.672 -36.219 1 32.22 1 MET B CA 1
ATOM 1096 C C . MET B 1 1 ? 7.16 -17.047 -36.094 1 32.22 1 MET B C 1
ATOM 1098 O O . MET B 1 1 ? 6.43 -17.047 -37.094 1 32.22 1 MET B O 1
ATOM 1102 N N . ASN B 1 2 ? 6.711 -17.953 -35.156 1 35.31 2 ASN B N 1
ATOM 1103 C CA . ASN B 1 2 ? 5.527 -18.812 -35.156 1 35.31 2 ASN B CA 1
ATOM 1104 C C . ASN B 1 2 ? 4.242 -17.984 -35.156 1 35.31 2 ASN B C 1
ATOM 1106 O O . ASN B 1 2 ? 4.152 -16.953 -34.5 1 35.31 2 ASN B O 1
ATOM 1110 N N . ARG B 1 3 ? 3.414 -18.016 -36.188 1 46.16 3 ARG B N 1
ATOM 1111 C CA . ARG B 1 3 ? 2.123 -17.422 -36.5 1 46.16 3 ARG B CA 1
ATOM 1112 C C . ARG B 1 3 ? 1.225 -17.328 -35.281 1 46.16 3 ARG B C 1
ATOM 1114 O O . ARG B 1 3 ? 0.33 -16.484 -35.219 1 46.16 3 ARG B O 1
ATOM 1121 N N . GLU B 1 4 ? 1.228 -18.391 -34.406 1 42.5 4 GLU B N 1
ATOM 1122 C CA . GLU B 1 4 ? 0.352 -18.422 -33.25 1 42.5 4 GLU B CA 1
ATOM 1123 C C . GLU B 1 4 ? 0.642 -17.266 -32.281 1 42.5 4 GLU B C 1
ATOM 1125 O O . GLU B 1 4 ? -0.243 -16.812 -31.562 1 42.5 4 GLU B O 1
ATOM 1130 N N . ASN B 1 5 ? 1.922 -16.797 -32.094 1 43.94 5 ASN B N 1
ATOM 1131 C CA . ASN B 1 5 ? 2.256 -15.656 -31.266 1 43.94 5 ASN B CA 1
ATOM 1132 C C . ASN B 1 5 ? 1.649 -14.367 -31.797 1 43.94 5 ASN B C 1
ATOM 1134 O O . ASN B 1 5 ? 1.624 -13.352 -31.109 1 43.94 5 ASN B O 1
ATOM 1138 N N . LYS B 1 6 ? 1.463 -14.273 -33.188 1 43.81 6 LYS B N 1
ATOM 1139 C CA . LYS B 1 6 ? 0.89 -13.086 -33.812 1 43.81 6 LYS B CA 1
ATOM 1140 C C . LYS B 1 6 ? -0.574 -12.906 -33.406 1 43.81 6 LYS B C 1
ATOM 1142 O O . LYS B 1 6 ? -1.068 -11.781 -33.344 1 43.81 6 LYS B O 1
ATOM 1147 N N . LYS B 1 7 ? -1.431 -13.914 -33.406 1 43.56 7 LYS B N 1
ATOM 1148 C CA . LYS B 1 7 ? -2.857 -13.781 -33.156 1 43.56 7 LYS B CA 1
ATOM 1149 C C . LYS B 1 7 ? -3.1 -13.375 -31.688 1 43.56 7 LYS B C 1
ATOM 1151 O O . LYS B 1 7 ? -4.18 -12.891 -31.344 1 43.56 7 LYS B O 1
ATOM 1156 N N . LYS B 1 8 ? -2.254 -13.812 -30.734 1 46.88 8 LYS B N 1
ATOM 1157 C CA . LYS B 1 8 ? -2.318 -13.43 -29.328 1 46.88 8 LYS B CA 1
ATOM 1158 C C . LYS B 1 8 ? -2.205 -11.914 -29.156 1 46.88 8 LYS B C 1
ATOM 1160 O O . LYS B 1 8 ? -2.754 -11.344 -28.219 1 46.88 8 LYS B O 1
ATOM 1165 N N . SER B 1 9 ? -1.516 -11.328 -30.078 1 44.59 9 SER B N 1
ATOM 1166 C CA . SER B 1 9 ? -1.226 -9.906 -29.953 1 44.59 9 SER B CA 1
ATOM 1167 C C . SER B 1 9 ? -2.461 -9.062 -30.25 1 44.59 9 SER B C 1
ATOM 1169 O O . SER B 1 9 ? -2.551 -7.91 -29.828 1 44.59 9 SER B O 1
ATOM 1171 N N . PHE B 1 10 ? -3.277 -9.547 -31.141 1 44.66 10 PHE B N 1
ATOM 1172 C CA . PHE B 1 10 ? -4.219 -8.617 -31.75 1 44.66 10 PHE B CA 1
ATOM 1173 C C . PHE B 1 10 ? -5.41 -8.367 -30.844 1 44.66 10 PHE B C 1
ATOM 1175 O O . PHE B 1 10 ? -6.199 -7.449 -31.078 1 44.66 10 PHE B O 1
ATOM 1182 N N . GLU B 1 11 ? -5.98 -9.453 -30.094 1 39.22 11 GLU B N 1
ATOM 1183 C CA . GLU B 1 11 ? -7.281 -9.133 -29.516 1 39.22 11 GLU B CA 1
ATOM 1184 C C . GLU B 1 11 ? -7.125 -8.398 -28.188 1 39.22 11 GLU B C 1
ATOM 1186 O O . GLU B 1 11 ? -6.418 -8.867 -27.297 1 39.22 11 GLU B O 1
ATOM 1191 N N . LYS B 1 12 ? -7.438 -7.246 -28.125 1 41.22 12 LYS B N 1
ATOM 1192 C CA . LYS B 1 12 ? -7.637 -6.336 -27 1 41.22 12 LYS B CA 1
ATOM 1193 C C . LYS B 1 12 ? -8.461 -7 -25.906 1 41.22 12 LYS B C 1
ATOM 1195 O O . LYS B 1 12 ? -9.562 -7.48 -26.156 1 41.22 12 LYS B O 1
ATOM 1200 N N . GLY B 1 13 ? -7.879 -7.328 -24.906 1 44.84 13 GLY B N 1
ATOM 1201 C CA . GLY B 1 13 ? -8.547 -7.906 -23.75 1 44.84 13 GLY B CA 1
ATOM 1202 C C . GLY B 1 13 ? -8.344 -9.406 -23.641 1 44.84 13 GLY B C 1
ATOM 1203 O O . GLY B 1 13 ? -9.078 -10.078 -22.922 1 44.84 13 GLY B O 1
ATOM 1204 N N . TYR B 1 14 ? -7.664 -9.938 -24.641 1 44.25 14 TYR B N 1
ATOM 1205 C CA . TYR B 1 14 ? -7.535 -11.391 -24.656 1 44.25 14 TYR B CA 1
ATOM 1206 C C . TYR B 1 14 ? -7.082 -11.922 -23.312 1 44.25 14 TYR B C 1
ATOM 1208 O O . TYR B 1 14 ? -7.625 -12.906 -22.812 1 44.25 14 TYR B O 1
ATOM 1216 N N . TYR B 1 15 ? -6.145 -11.32 -22.641 1 48.16 15 TYR B N 1
ATOM 1217 C CA . TYR B 1 15 ? -5.594 -11.898 -21.422 1 48.16 15 TYR B CA 1
ATOM 1218 C C . TYR B 1 15 ? -6.48 -11.578 -20.219 1 48.16 15 TYR B C 1
ATOM 1220 O O . TYR B 1 15 ? -6.227 -12.062 -19.109 1 48.16 15 TYR B O 1
ATOM 1228 N N . LYS B 1 16 ? -7.395 -10.68 -20.438 1 51.59 16 LYS B N 1
ATOM 1229 C CA . LYS B 1 16 ? -8.359 -10.406 -19.375 1 51.59 16 LYS B CA 1
ATOM 1230 C C . LYS B 1 16 ? -9.297 -11.594 -19.156 1 51.59 16 LYS B C 1
ATOM 1232 O O . LYS B 1 16 ? -9.852 -11.766 -18.078 1 51.59 16 LYS B O 1
ATOM 1237 N N . THR B 1 17 ? -9.516 -12.281 -20.141 1 50.12 17 THR B N 1
ATOM 1238 C CA . THR B 1 17 ? -10.484 -13.375 -20.141 1 50.12 17 THR B CA 1
ATOM 1239 C C . THR B 1 17 ? -9.789 -14.727 -20.219 1 50.12 17 THR B C 1
ATOM 1241 O O . THR B 1 17 ? -10.414 -15.766 -20.031 1 50.12 17 THR B O 1
ATOM 1244 N N . HIS B 1 18 ? -8.516 -14.773 -20.688 1 49.72 18 HIS B N 1
ATOM 1245 C CA . HIS B 1 18 ? -7.836 -16.062 -20.75 1 49.72 18 HIS B CA 1
ATOM 1246 C C . HIS B 1 18 ? -6.762 -16.172 -19.672 1 49.72 18 HIS B C 1
ATOM 1248 O O . HIS B 1 18 ? -5.922 -15.273 -19.531 1 49.72 18 HIS B O 1
ATOM 1254 N N . ALA B 1 19 ? -7.016 -16.969 -18.672 1 50.75 19 ALA B N 1
ATOM 1255 C CA . ALA B 1 19 ? -6.008 -17.266 -17.656 1 50.75 19 ALA B CA 1
ATOM 1256 C C . ALA B 1 19 ? -4.625 -17.422 -18.297 1 50.75 19 ALA B C 1
ATOM 1258 O O . ALA B 1 19 ? -4.469 -18.125 -19.297 1 50.75 19 ALA B O 1
ATOM 1259 N N . CYS B 1 20 ? -3.889 -16.391 -18.406 1 49.84 20 CYS B N 1
ATOM 1260 C CA . CYS B 1 20 ? -2.537 -16.672 -18.875 1 49.84 20 CYS B CA 1
ATOM 1261 C C . CYS B 1 20 ? -1.9 -17.797 -18.062 1 49.84 20 CYS B C 1
ATOM 1263 O O . CYS B 1 20 ? -1.498 -17.578 -16.906 1 49.84 20 CYS B O 1
ATOM 1265 N N . ASN B 1 21 ? -2.371 -18.953 -18.188 1 55.69 21 ASN B N 1
ATOM 1266 C CA . ASN B 1 21 ? -1.743 -20.141 -17.641 1 55.69 21 ASN B CA 1
ATOM 1267 C C . ASN B 1 21 ? -0.263 -20.219 -18.016 1 55.69 21 ASN B C 1
ATOM 1269 O O . ASN B 1 21 ? 0.275 -21.312 -18.234 1 55.69 21 ASN B O 1
ATOM 1273 N N . ASP B 1 22 ? 0.327 -19.047 -18.344 1 68.81 22 ASP B N 1
ATOM 1274 C CA . ASP B 1 22 ? 1.696 -19.203 -18.812 1 68.81 22 ASP B CA 1
ATOM 1275 C C . ASP B 1 22 ? 2.695 -19.125 -17.672 1 68.81 22 ASP B C 1
ATOM 1277 O O . ASP B 1 22 ? 2.496 -18.359 -16.719 1 68.81 22 ASP B O 1
ATOM 1281 N N . SER B 1 23 ? 3.492 -20.188 -17.5 1 81.5 23 SER B N 1
ATOM 1282 C CA . SER B 1 23 ? 4.672 -20.219 -16.641 1 81.5 23 SER B CA 1
ATOM 1283 C C . SER B 1 23 ? 5.645 -19.109 -16.984 1 81.5 23 SER B C 1
ATOM 1285 O O . SER B 1 23 ? 5.641 -18.594 -18.109 1 81.5 23 SER B O 1
ATOM 1287 N N . PHE B 1 24 ? 6.238 -18.57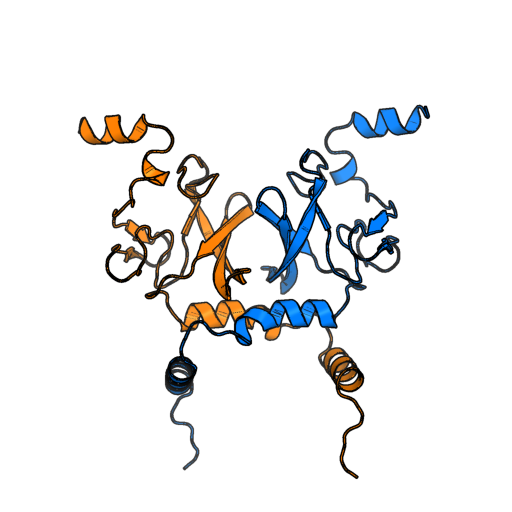8 -16.016 1 87.38 24 PHE B N 1
ATOM 1288 C CA . PHE B 1 24 ? 7.285 -17.594 -16.266 1 87.38 24 PHE B CA 1
ATOM 1289 C C . PHE B 1 24 ? 8.438 -17.781 -15.289 1 87.38 24 PHE B C 1
ATOM 1291 O O . PHE B 1 24 ? 8.312 -18.5 -14.289 1 87.38 24 PHE B O 1
ATOM 1298 N N . THR B 1 25 ? 9.602 -17.234 -15.656 1 93.12 25 THR B N 1
ATOM 1299 C CA . THR B 1 25 ? 10.758 -17.219 -14.766 1 93.12 25 THR B CA 1
ATOM 1300 C C . THR B 1 25 ? 10.883 -15.859 -14.078 1 93.12 25 THR B C 1
ATOM 1302 O O . THR B 1 25 ? 10.898 -14.82 -14.742 1 93.12 25 THR B O 1
ATOM 1305 N N . CYS B 1 26 ? 10.93 -15.898 -12.734 1 94.88 26 CYS B N 1
ATOM 1306 C CA . CYS B 1 26 ? 11.07 -14.656 -11.984 1 94.88 26 CYS B CA 1
ATOM 1307 C C . CYS B 1 26 ? 12.375 -13.953 -12.32 1 94.88 26 CYS B C 1
ATOM 1309 O O . CYS B 1 26 ? 13.445 -14.562 -12.258 1 94.88 26 CYS B O 1
ATOM 1311 N N . LYS B 1 27 ? 12.344 -12.719 -12.633 1 95.19 27 LYS B N 1
ATOM 1312 C CA . LYS B 1 27 ? 13.516 -11.945 -13.039 1 95.19 27 LYS B CA 1
ATOM 1313 C C . LYS B 1 27 ? 14.367 -11.555 -11.836 1 95.19 27 LYS B C 1
ATOM 1315 O O . LYS B 1 27 ? 15.508 -11.125 -11.984 1 95.19 27 LYS B O 1
ATOM 1320 N N . VAL B 1 28 ? 13.836 -11.781 -10.664 1 96.56 28 VAL B N 1
ATOM 1321 C CA . VAL B 1 28 ? 14.539 -11.328 -9.469 1 96.56 28 VAL B CA 1
ATOM 1322 C C . VAL B 1 28 ? 15.219 -12.516 -8.789 1 96.56 28 VAL B C 1
ATOM 1324 O O . VAL B 1 28 ? 16.422 -12.484 -8.539 1 96.56 28 VAL B O 1
ATOM 1327 N N . CYS B 1 29 ? 14.516 -13.602 -8.531 1 95.81 29 CYS B N 1
ATOM 1328 C CA . CYS B 1 29 ? 15.125 -14.695 -7.781 1 95.81 29 CYS B CA 1
ATOM 1329 C C . CYS B 1 29 ? 15.398 -15.898 -8.68 1 95.81 29 CYS B C 1
ATOM 1331 O O . CYS B 1 29 ? 16.016 -16.875 -8.258 1 95.81 29 CYS B O 1
ATOM 1333 N N . GLY B 1 30 ? 14.844 -15.883 -9.922 1 95.81 30 GLY B N 1
ATOM 1334 C CA . GLY B 1 30 ? 15.148 -16.922 -10.891 1 95.81 30 GLY B CA 1
ATOM 1335 C C . GLY B 1 30 ? 14.219 -18.125 -10.789 1 95.81 30 GLY B C 1
ATOM 1336 O O . GLY B 1 30 ? 14.32 -19.062 -11.586 1 95.81 30 GLY B O 1
ATOM 1337 N N . ARG B 1 31 ? 13.328 -18.109 -9.906 1 93.31 31 ARG B N 1
ATOM 1338 C CA . ARG B 1 31 ? 12.414 -19.25 -9.719 1 93.31 31 ARG B CA 1
ATOM 1339 C C . ARG B 1 31 ? 11.461 -19.375 -10.898 1 93.31 31 ARG B C 1
ATOM 1341 O O . ARG B 1 31 ? 10.953 -18.359 -11.406 1 93.31 31 ARG B O 1
ATOM 1348 N N . VAL B 1 32 ? 11.266 -20.594 -11.359 1 91.56 32 VAL B N 1
ATOM 1349 C CA . VAL B 1 32 ? 10.258 -20.859 -12.383 1 91.56 32 VAL B CA 1
ATOM 1350 C C . VAL B 1 32 ? 8.875 -20.953 -11.734 1 91.56 32 VAL B C 1
ATOM 1352 O O . VAL B 1 32 ? 8.664 -21.75 -10.828 1 91.56 32 VAL B O 1
ATOM 1355 N N . VAL B 1 33 ? 7.996 -20.109 -12.156 1 90.06 33 VAL B N 1
ATOM 1356 C CA . VAL B 1 33 ? 6.66 -20.031 -11.578 1 90.06 33 VAL B CA 1
ATOM 1357 C C . VAL B 1 33 ? 5.66 -20.719 -12.508 1 90.06 33 VAL B C 1
ATOM 1359 O O . VAL B 1 33 ? 5.539 -20.344 -13.68 1 90.06 33 VAL B O 1
ATOM 1362 N N . ILE B 1 34 ? 4.957 -21.688 -12.023 1 82.88 34 ILE B N 1
ATOM 1363 C CA . ILE B 1 34 ? 3.941 -22.422 -12.773 1 82.88 34 ILE B CA 1
ATOM 1364 C C . ILE B 1 34 ? 2.564 -22.141 -12.172 1 82.88 34 ILE B C 1
ATOM 1366 O O . ILE B 1 34 ? 2.441 -21.922 -10.961 1 82.88 34 ILE B O 1
ATOM 1370 N N . PRO B 1 35 ? 1.592 -21.953 -12.953 1 75.5 35 PRO B N 1
ATOM 1371 C CA . PRO B 1 35 ? 0.258 -21.609 -12.453 1 75.5 35 PRO B CA 1
ATOM 1372 C C . PRO B 1 35 ? -0.313 -22.672 -11.516 1 75.5 35 PRO B C 1
ATOM 1374 O O . PRO B 1 35 ? -1.198 -22.375 -10.711 1 75.5 35 PRO B O 1
ATOM 1377 N N . GLU B 1 36 ? 0.262 -23.781 -11.5 1 68.69 36 GLU B N 1
ATOM 1378 C CA . GLU B 1 36 ? -0.302 -24.812 -10.648 1 68.69 36 GLU B CA 1
ATOM 1379 C C . GLU B 1 36 ? -0.141 -24.469 -9.172 1 68.69 36 GLU B C 1
ATOM 1381 O O . GLU B 1 36 ? 0.92 -24 -8.75 1 68.69 36 GLU B O 1
ATOM 1386 N N . GLY B 1 37 ? -1.175 -24.484 -8.344 1 66.56 37 GLY B N 1
ATOM 1387 C CA . GLY B 1 37 ? -1.097 -24.328 -6.898 1 66.56 37 GLY B CA 1
ATOM 1388 C C . GLY B 1 37 ? -1.489 -22.938 -6.438 1 66.56 37 GLY B C 1
ATOM 1389 O O . GLY B 1 37 ? -1.634 -22.688 -5.238 1 66.56 37 GLY B O 1
ATOM 1390 N N . ALA B 1 38 ? -1.565 -22 -7.383 1 68.25 38 ALA B N 1
ATOM 1391 C CA . ALA B 1 38 ? -1.8 -20.609 -7.027 1 68.25 38 ALA B CA 1
ATOM 1392 C C . ALA B 1 38 ? -3.25 -20.375 -6.609 1 68.25 38 ALA B C 1
ATOM 1394 O O . ALA B 1 38 ? -3.561 -19.406 -5.914 1 68.25 38 ALA B O 1
ATOM 1395 N N . GLY B 1 39 ? -4.055 -21.453 -6.82 1 66.88 39 GLY B N 1
ATOM 1396 C CA . GLY B 1 39 ? -5.465 -21.266 -6.527 1 66.88 39 GLY B CA 1
ATOM 1397 C C . GLY B 1 39 ? -6.117 -20.203 -7.398 1 66.88 39 GLY B C 1
ATOM 1398 O O . GLY B 1 39 ? -7.211 -19.734 -7.094 1 66.88 39 GLY B O 1
ATOM 1399 N N . THR B 1 40 ? -5.312 -19.594 -8.234 1 63.78 40 THR B N 1
ATOM 1400 C CA . THR B 1 40 ? -5.84 -18.609 -9.18 1 63.78 40 THR B CA 1
ATOM 1401 C C . THR B 1 40 ? -5.469 -19 -10.609 1 63.78 40 THR B C 1
ATOM 1403 O O . THR B 1 40 ? -4.547 -19.781 -10.828 1 63.78 40 THR B O 1
ATOM 1406 N N . LYS B 1 41 ? -6.32 -18.438 -11.484 1 63.19 41 LYS B N 1
ATOM 1407 C CA . LYS B 1 41 ? -6.102 -18.734 -12.898 1 63.19 41 LYS B CA 1
ATOM 1408 C C . LYS B 1 41 ? -4.895 -17.969 -13.438 1 63.19 41 LYS B C 1
ATOM 1410 O O . LYS B 1 41 ? -4.293 -18.375 -14.438 1 63.19 41 LYS B O 1
ATOM 1415 N N . HIS B 1 42 ? -4.508 -16.828 -12.727 1 70.81 42 HIS B N 1
ATOM 1416 C CA . HIS B 1 42 ? -3.424 -16.016 -13.25 1 70.81 42 HIS B CA 1
ATOM 1417 C C . HIS B 1 42 ? -2.457 -15.602 -12.148 1 70.81 42 HIS B C 1
ATOM 1419 O O . HIS B 1 42 ? -2.871 -15.039 -11.125 1 70.81 42 HIS B O 1
ATOM 1425 N N . ARG B 1 43 ? -1.223 -16.078 -12.445 1 81.94 43 ARG B N 1
ATOM 1426 C CA . ARG B 1 43 ? -0.172 -15.711 -11.5 1 81.94 43 ARG B CA 1
ATOM 1427 C C . ARG B 1 43 ? 0.54 -14.438 -11.945 1 81.94 43 ARG B C 1
ATOM 1429 O O . ARG B 1 43 ? 1.122 -14.391 -13.031 1 81.94 43 ARG B O 1
ATOM 1436 N N . ASN B 1 44 ? 0.527 -13.438 -11.164 1 85.44 44 ASN B N 1
ATOM 1437 C CA . ASN B 1 44 ? 1.105 -12.156 -11.547 1 85.44 44 ASN B CA 1
ATOM 1438 C C . ASN B 1 44 ? 2.451 -11.922 -10.867 1 85.44 44 ASN B C 1
ATOM 1440 O O . ASN B 1 44 ? 3.188 -11.008 -11.242 1 85.44 44 ASN B O 1
ATOM 1444 N N . HIS B 1 45 ? 2.713 -12.727 -9.836 1 93.62 45 HIS B N 1
ATOM 1445 C CA . HIS B 1 45 ? 3.965 -12.516 -9.117 1 93.62 45 HIS B CA 1
ATOM 1446 C C . HIS B 1 45 ? 4.582 -13.836 -8.68 1 93.62 45 HIS B C 1
ATOM 1448 O O . HIS B 1 45 ? 3.912 -14.875 -8.695 1 93.62 45 HIS B O 1
ATOM 1454 N N . CYS B 1 46 ? 5.863 -13.711 -8.367 1 95 46 CYS B N 1
ATOM 1455 C CA . CYS B 1 46 ? 6.637 -14.867 -7.91 1 95 46 CYS B CA 1
ATOM 1456 C C . CYS B 1 46 ? 6.203 -15.297 -6.516 1 95 46 CYS B C 1
ATOM 1458 O O . CYS B 1 46 ? 6.117 -14.469 -5.605 1 95 46 CYS B O 1
ATOM 1460 N N . PRO B 1 47 ? 5.91 -16.578 -6.332 1 94.06 47 PRO B N 1
ATOM 1461 C CA . PRO B 1 47 ? 5.508 -17.031 -5 1 94.06 47 PRO B CA 1
ATOM 1462 C C . PRO B 1 47 ? 6.648 -16.984 -3.988 1 94.06 47 PRO B C 1
ATOM 1464 O O . PRO B 1 47 ? 6.406 -17 -2.777 1 94.06 47 PRO B O 1
ATOM 1467 N N . ASN B 1 48 ? 7.891 -16.859 -4.414 1 94.69 48 ASN B N 1
ATOM 1468 C CA . ASN B 1 48 ? 9.039 -16.859 -3.521 1 94.69 48 ASN B CA 1
ATOM 1469 C C . ASN B 1 48 ? 9.414 -15.461 -3.068 1 94.69 48 ASN B C 1
ATOM 1471 O O . ASN B 1 48 ? 9.406 -15.164 -1.871 1 94.69 48 ASN B O 1
ATOM 1475 N N . CYS B 1 49 ? 9.641 -14.562 -3.961 1 96.94 49 CYS B N 1
ATOM 1476 C CA . CYS B 1 49 ? 10.086 -13.227 -3.576 1 96.94 49 CYS B CA 1
ATOM 1477 C C . CYS B 1 49 ? 8.969 -12.203 -3.762 1 96.94 49 CYS B C 1
ATOM 1479 O O . CYS B 1 49 ? 9.141 -11.023 -3.439 1 96.94 49 CYS B O 1
ATOM 1481 N N . LEU B 1 50 ? 7.883 -12.586 -4.332 1 97 50 LEU B N 1
ATOM 1482 C CA . LEU B 1 50 ? 6.625 -11.859 -4.461 1 97 50 LEU B CA 1
ATOM 1483 C C . LEU B 1 50 ? 6.758 -10.711 -5.461 1 97 50 LEU B C 1
ATOM 1485 O O . LEU B 1 50 ? 5.844 -9.898 -5.609 1 97 50 LEU B O 1
ATOM 1489 N N . THR B 1 51 ? 7.906 -10.641 -6.191 1 97.12 51 THR B N 1
ATOM 1490 C CA . THR B 1 51 ? 8.078 -9.586 -7.184 1 97.12 51 THR B CA 1
ATOM 1491 C C . THR B 1 51 ? 7.281 -9.906 -8.445 1 97.12 51 THR B C 1
ATOM 1493 O O . THR B 1 51 ? 7 -11.07 -8.734 1 97.12 51 THR B O 1
ATOM 1496 N N . SER B 1 52 ? 6.848 -8.867 -9.062 1 94.56 52 SER B N 1
ATOM 1497 C CA . SER B 1 52 ? 6.16 -8.969 -10.344 1 94.56 52 SER B CA 1
ATOM 1498 C C . SER B 1 52 ? 6.828 -8.094 -11.398 1 94.56 52 SER B C 1
ATOM 1500 O O . SER B 1 52 ? 7.941 -7.605 -11.195 1 94.56 52 SER B O 1
ATOM 1502 N N . LEU B 1 53 ? 6.242 -8.133 -12.625 1 93 53 LEU B N 1
ATOM 1503 C CA . LEU B 1 53 ? 6.691 -7.273 -13.711 1 93 53 LEU B CA 1
ATOM 1504 C C . LEU B 1 53 ? 5.598 -6.285 -14.109 1 93 53 LEU B C 1
ATOM 1506 O O . LEU B 1 53 ? 4.414 -6.617 -14.078 1 93 53 LEU B O 1
ATOM 1510 N N . HIS B 1 54 ? 6.098 -5.039 -14.406 1 92.44 54 HIS B N 1
ATOM 1511 C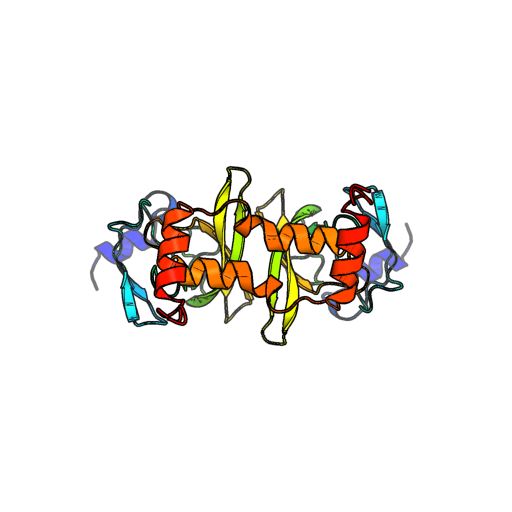 CA . HIS B 1 54 ? 5.168 -4.008 -14.852 1 92.44 54 HIS B CA 1
ATOM 1512 C C . HIS B 1 54 ? 4.734 -4.25 -16.297 1 92.44 54 HIS B C 1
ATOM 1514 O O . HIS B 1 54 ? 5.262 -3.623 -17.219 1 92.44 54 HIS B O 1
ATOM 1520 N N . VAL B 1 55 ? 3.811 -5.059 -16.5 1 82.38 55 VAL B N 1
ATOM 1521 C CA . VAL B 1 55 ? 3.393 -5.398 -17.859 1 82.38 55 VAL B CA 1
ATOM 1522 C C . VAL B 1 55 ? 1.961 -4.922 -18.094 1 82.38 55 VAL B C 1
ATOM 1524 O O . VAL B 1 55 ? 1.491 -4.879 -19.234 1 82.38 55 VAL B O 1
ATOM 1527 N N . ASP B 1 56 ? 1.265 -4.547 -17.031 1 66.88 56 ASP B N 1
ATOM 1528 C CA . ASP B 1 56 ? -0.13 -4.137 -17.172 1 66.88 56 ASP B CA 1
ATOM 1529 C C . ASP B 1 56 ? -0.303 -2.662 -16.812 1 66.88 56 ASP B C 1
ATOM 1531 O O . ASP B 1 56 ? 0.367 -2.154 -15.906 1 66.88 56 ASP B O 1
ATOM 1535 N N . ASP B 1 57 ? -0.97 -1.904 -17.641 1 62.78 57 ASP B N 1
ATOM 1536 C CA . ASP B 1 57 ? -1.497 -0.62 -17.188 1 62.78 57 ASP B CA 1
ATOM 1537 C C . ASP B 1 57 ? -2.748 -0.809 -16.328 1 62.78 57 ASP B C 1
ATOM 1539 O O . ASP B 1 57 ? -2.883 -0.187 -15.273 1 62.78 57 ASP B O 1
ATOM 1543 N N . GLU B 1 58 ? -3.584 -1.632 -16.766 1 60.47 58 GLU B N 1
ATOM 1544 C CA . GLU B 1 58 ? -4.707 -2.188 -16.016 1 60.47 58 GLU B CA 1
ATOM 1545 C C . GLU B 1 58 ? -4.547 -3.693 -15.82 1 60.47 58 GLU B C 1
ATOM 1547 O O . GLU B 1 58 ? -3.914 -4.367 -16.641 1 60.47 58 GLU B O 1
ATOM 1552 N N . PRO B 1 59 ? -5.023 -4.141 -14.688 1 54.81 59 PRO B N 1
ATOM 1553 C CA . PRO B 1 59 ? -4.809 -5.57 -14.453 1 54.81 59 PRO B CA 1
ATOM 1554 C C . PRO B 1 59 ? -5.102 -6.422 -15.688 1 54.81 59 PRO B C 1
ATOM 1556 O O . PRO B 1 59 ? -6.223 -6.398 -16.203 1 54.81 59 PRO B O 1
ATOM 1559 N N . GLY B 1 60 ? -4.152 -7.098 -16.172 1 53.62 60 GLY B N 1
ATOM 1560 C CA . GLY B 1 60 ? -4.309 -8.094 -17.219 1 53.62 60 GLY B CA 1
ATOM 1561 C C . GLY B 1 60 ? -4.191 -7.508 -18.625 1 53.62 60 GLY B C 1
ATOM 1562 O O . GLY B 1 60 ? -4.297 -8.234 -19.609 1 53.62 60 GLY B O 1
ATOM 1563 N N . ASP B 1 61 ? -4.047 -6.246 -18.812 1 57.53 61 ASP B N 1
ATOM 1564 C CA . ASP B 1 61 ? -4.105 -5.656 -20.141 1 57.53 61 ASP B CA 1
ATOM 1565 C C . ASP B 1 61 ? -2.756 -5.762 -20.844 1 57.53 61 ASP B C 1
ATOM 1567 O O . ASP B 1 61 ? -2.676 -5.605 -22.062 1 57.53 61 ASP B O 1
ATOM 1571 N N . ARG B 1 62 ? -1.696 -6.07 -20.141 1 55.97 62 ARG B N 1
ATOM 1572 C CA . ARG B 1 62 ? -0.325 -6.277 -20.594 1 55.97 62 ARG B CA 1
ATOM 1573 C C . ARG B 1 62 ? 0.106 -5.172 -21.562 1 55.97 62 ARG B C 1
ATOM 1575 O O . ARG B 1 62 ? 0.804 -5.434 -22.547 1 55.97 62 ARG B O 1
ATOM 1582 N N . GLN B 1 63 ? -0.395 -3.988 -21.422 1 62.19 63 GLN B N 1
ATOM 1583 C CA . GLN B 1 63 ? -0.167 -2.893 -22.359 1 62.19 63 GLN B CA 1
ATOM 1584 C C . GLN B 1 63 ? 0.908 -1.941 -21.828 1 62.19 63 GLN B C 1
ATOM 1586 O O . GLN B 1 63 ? 1.287 -0.991 -22.516 1 62.19 63 GLN B O 1
ATOM 1591 N N . ALA B 1 64 ? 1.514 -2.373 -20.625 1 65.62 64 ALA B N 1
ATOM 1592 C CA . ALA B 1 64 ? 2.49 -1.414 -20.125 1 65.62 64 ALA B CA 1
ATOM 1593 C C . ALA B 1 64 ? 3.816 -1.529 -20.859 1 65.62 64 ALA B C 1
ATOM 1595 O O . ALA B 1 64 ? 4.305 -2.637 -21.109 1 65.62 64 ALA B O 1
ATOM 1596 N N . ASP B 1 65 ? 4.348 -0.61 -21.406 1 77.69 65 ASP B N 1
ATOM 1597 C CA . ASP B 1 65 ? 5.641 -0.575 -22.078 1 77.69 65 ASP B CA 1
ATOM 1598 C C . ASP B 1 65 ? 6.781 -0.399 -21.078 1 77.69 65 ASP B C 1
ATOM 1600 O O . ASP B 1 65 ? 7.945 -0.292 -21.469 1 77.69 65 ASP B O 1
ATOM 1604 N N . CYS B 1 66 ? 6.629 -0.416 -19.828 1 88.5 66 CYS B N 1
ATOM 1605 C CA . CYS B 1 66 ? 7.656 -0.164 -18.812 1 88.5 66 CYS B CA 1
ATOM 1606 C C . CYS B 1 66 ? 8.5 -1.41 -18.578 1 88.5 66 CYS B C 1
ATOM 1608 O O . CYS B 1 66 ? 9.719 -1.388 -18.766 1 88.5 66 CYS B O 1
ATOM 1610 N N . GLY B 1 67 ? 7.949 -2.631 -18.344 1 89.75 67 GLY B N 1
ATOM 1611 C CA . GLY B 1 67 ? 8.656 -3.885 -18.141 1 89.75 67 GLY B CA 1
ATOM 1612 C C . GLY B 1 67 ? 9.531 -3.873 -16.906 1 89.75 67 GLY B C 1
ATOM 1613 O O . GLY B 1 67 ? 10.406 -4.734 -16.75 1 89.75 67 GLY B O 1
ATOM 1614 N N . GLY B 1 68 ? 9.359 -2.85 -16.078 1 94.31 68 GLY B N 1
ATOM 1615 C CA . GLY B 1 68 ? 10.164 -2.76 -14.875 1 94.31 68 GLY B CA 1
ATOM 1616 C C . GLY B 1 68 ? 9.75 -3.754 -13.805 1 94.31 68 GLY B C 1
ATOM 1617 O O . GLY B 1 68 ? 8.656 -4.312 -13.852 1 94.31 68 GLY B O 1
ATOM 1618 N N . ILE B 1 69 ? 10.68 -4.02 -12.891 1 96 69 ILE B N 1
ATOM 1619 C CA . ILE B 1 69 ? 10.406 -4.883 -11.75 1 96 69 ILE B CA 1
ATOM 1620 C C . ILE B 1 69 ? 9.438 -4.188 -10.797 1 96 69 ILE B C 1
ATOM 1622 O O . ILE B 1 69 ? 9.625 -3.018 -10.445 1 96 69 ILE B O 1
ATOM 1626 N N . MET B 1 70 ? 8.359 -4.879 -10.461 1 96.81 70 MET B N 1
ATOM 1627 C CA . MET B 1 70 ? 7.418 -4.402 -9.453 1 96.81 70 MET B CA 1
ATOM 1628 C C . MET B 1 70 ? 7.73 -5.004 -8.086 1 96.81 70 MET B C 1
ATOM 1630 O O . MET B 1 70 ? 7.555 -6.207 -7.883 1 96.81 70 MET B O 1
ATOM 1634 N N . GLU B 1 71 ? 8.133 -4.129 -7.184 1 97.5 71 GLU B N 1
ATOM 1635 C CA . GLU B 1 71 ? 8.5 -4.566 -5.84 1 97.5 71 GLU B CA 1
ATOM 1636 C C . GLU B 1 71 ? 7.289 -4.574 -4.914 1 97.5 71 GLU B C 1
ATOM 1638 O O . GLU B 1 71 ? 6.488 -3.639 -4.926 1 97.5 71 GLU B O 1
ATOM 1643 N N . PRO B 1 72 ? 7.109 -5.723 -4.227 1 98.19 72 PRO B N 1
ATOM 1644 C CA . PRO B 1 72 ? 6.074 -5.68 -3.189 1 98.19 72 PRO B CA 1
ATOM 1645 C C . PRO B 1 72 ? 6.422 -4.727 -2.049 1 98.19 72 PRO B C 1
ATOM 1647 O O . PRO B 1 72 ? 7.461 -4.883 -1.403 1 98.19 72 PRO B O 1
ATOM 1650 N N . ILE B 1 73 ? 5.562 -3.748 -1.716 1 98 73 ILE B N 1
ATOM 1651 C CA . ILE B 1 73 ? 5.973 -2.74 -0.745 1 98 73 ILE B CA 1
ATOM 1652 C C . ILE B 1 73 ? 5.02 -2.754 0.448 1 98 73 ILE B C 1
ATOM 1654 O O . ILE B 1 73 ? 5.359 -2.27 1.529 1 98 73 ILE B O 1
ATOM 1658 N N . ALA B 1 74 ? 3.816 -3.293 0.242 1 98.19 74 ALA B N 1
ATOM 1659 C CA . ALA B 1 74 ? 2.842 -3.271 1.328 1 98.19 74 ALA B CA 1
ATOM 1660 C C . ALA B 1 74 ? 1.798 -4.371 1.15 1 98.19 74 ALA B C 1
ATOM 1662 O O . ALA B 1 74 ? 1.641 -4.914 0.055 1 98.19 74 ALA B O 1
ATOM 1663 N N . VAL B 1 75 ? 1.161 -4.746 2.221 1 97.25 75 VAL B N 1
ATOM 1664 C CA . VAL B 1 75 ? 0.003 -5.637 2.238 1 97.25 75 VAL B CA 1
ATOM 1665 C C . VAL B 1 75 ? -1.2 -4.902 2.828 1 97.25 75 VAL B C 1
ATOM 1667 O O . VAL B 1 75 ? -1.06 -4.125 3.773 1 97.25 75 VAL B O 1
ATOM 1670 N N . TRP B 1 76 ? -2.346 -5.125 2.213 1 96.5 76 TRP B N 1
ATOM 1671 C CA . TRP B 1 76 ? -3.562 -4.531 2.758 1 96.5 76 TRP B CA 1
ATOM 1672 C C . TRP B 1 76 ? -4.746 -5.48 2.615 1 96.5 76 TRP B C 1
ATOM 1674 O O . TRP B 1 76 ? -4.633 -6.527 1.968 1 96.5 76 TRP B O 1
ATOM 1684 N N . ILE B 1 77 ? -5.816 -5.211 3.348 1 95.38 77 ILE B N 1
ATOM 1685 C CA . ILE B 1 77 ? -7.016 -6.039 3.354 1 95.38 77 ILE B CA 1
ATOM 1686 C C . ILE B 1 77 ? -8.109 -5.367 2.529 1 95.38 77 ILE B C 1
ATOM 1688 O O . ILE B 1 77 ? -8.508 -4.234 2.816 1 95.38 77 ILE B O 1
ATOM 1692 N N . LYS B 1 78 ? -8.562 -6.062 1.542 1 94.12 78 LYS B N 1
ATOM 1693 C CA . LYS B 1 78 ? -9.664 -5.57 0.716 1 94.12 78 LYS B CA 1
ATOM 1694 C C . LYS B 1 78 ? -10.984 -5.617 1.478 1 94.12 78 LYS B C 1
ATOM 1696 O O . LYS B 1 78 ? -11.055 -6.18 2.572 1 94.12 78 LYS B O 1
ATOM 1701 N N . LYS B 1 79 ? -11.969 -4.961 0.87 1 89.44 79 LYS B N 1
ATOM 1702 C CA . LYS B 1 79 ? -13.273 -4.852 1.516 1 89.44 79 LYS B CA 1
ATOM 1703 C C . LYS B 1 79 ? -13.859 -6.23 1.802 1 89.44 79 LYS B C 1
ATOM 1705 O O . LYS B 1 79 ? -14.562 -6.414 2.797 1 89.44 79 LYS B O 1
ATOM 1710 N N . ASN B 1 80 ? -13.516 -7.215 0.997 1 90 80 ASN B N 1
ATOM 1711 C CA . ASN B 1 80 ? -14.055 -8.562 1.171 1 90 80 ASN B CA 1
ATOM 1712 C C . ASN B 1 80 ? -13.211 -9.383 2.145 1 90 80 ASN B C 1
ATOM 1714 O O . ASN B 1 80 ? -13.445 -10.578 2.312 1 90 80 ASN B O 1
ATOM 1718 N N . GLY B 1 81 ? -12.227 -8.766 2.727 1 90.25 81 GLY B N 1
ATOM 1719 C CA . GLY B 1 81 ? -11.391 -9.445 3.705 1 90.25 81 GLY B CA 1
ATOM 1720 C C . GLY B 1 81 ? -10.18 -10.125 3.09 1 90.25 81 GLY B C 1
ATOM 1721 O O . GLY B 1 81 ? -9.359 -10.711 3.801 1 90.25 81 GLY B O 1
ATOM 1722 N N . GLU B 1 82 ? -10.016 -9.953 1.835 1 91.31 82 GLU B N 1
ATOM 1723 C CA . GLU B 1 82 ? -8.914 -10.609 1.143 1 91.31 82 GLU B CA 1
ATOM 1724 C C . GLU B 1 82 ? -7.625 -9.805 1.265 1 91.31 82 GLU B C 1
ATOM 1726 O O . GLU B 1 82 ? -7.648 -8.578 1.171 1 91.31 82 GLU B O 1
ATOM 1731 N N . TRP B 1 83 ? -6.582 -10.625 1.491 1 94.75 83 TRP B N 1
ATOM 1732 C CA . TRP B 1 83 ? -5.262 -10 1.491 1 94.75 83 TRP B CA 1
ATOM 1733 C C . TRP B 1 83 ? -4.832 -9.641 0.073 1 94.75 83 TRP B C 1
ATOM 1735 O O . TRP B 1 83 ? -5.07 -10.406 -0.866 1 94.75 83 TRP B O 1
ATOM 1745 N N . ALA B 1 84 ? -4.191 -8.523 -0.043 1 96 84 ALA B N 1
ATOM 1746 C CA . ALA B 1 84 ? -3.611 -8.102 -1.316 1 96 84 ALA B CA 1
ATOM 1747 C C . ALA B 1 84 ? -2.227 -7.496 -1.114 1 96 84 ALA B C 1
ATOM 1749 O O . ALA B 1 84 ? -1.934 -6.938 -0.054 1 96 84 ALA B O 1
ATOM 1750 N N . ILE B 1 85 ? -1.434 -7.664 -2.121 1 97.25 85 ILE B N 1
ATOM 1751 C CA . ILE B 1 85 ? -0.086 -7.105 -2.125 1 97.25 85 ILE B CA 1
ATOM 1752 C C . ILE B 1 85 ? -0.042 -5.871 -3.023 1 97.25 85 ILE B C 1
ATOM 1754 O O . ILE B 1 85 ? -0.57 -5.887 -4.141 1 97.25 85 ILE B O 1
ATOM 1758 N N . ILE B 1 86 ? 0.508 -4.836 -2.506 1 98.06 86 ILE B N 1
ATOM 1759 C CA . ILE B 1 86 ? 0.75 -3.658 -3.328 1 98.06 86 ILE B CA 1
ATOM 1760 C C . ILE B 1 86 ? 2.174 -3.693 -3.877 1 98.06 86 ILE B C 1
ATOM 1762 O O . ILE B 1 86 ? 3.137 -3.814 -3.115 1 98.06 86 ILE B O 1
ATOM 1766 N N . HIS B 1 87 ? 2.246 -3.6 -5.195 1 97.62 87 HIS B N 1
ATOM 1767 C CA . HIS B 1 87 ? 3.539 -3.562 -5.867 1 97.62 87 HIS B CA 1
ATOM 1768 C C . HIS B 1 87 ? 3.834 -2.17 -6.418 1 97.62 87 HIS B C 1
ATOM 1770 O O . HIS B 1 87 ? 2.92 -1.463 -6.848 1 97.62 87 HIS B O 1
ATOM 1776 N N . ARG B 1 88 ? 5.078 -1.772 -6.406 1 97 88 A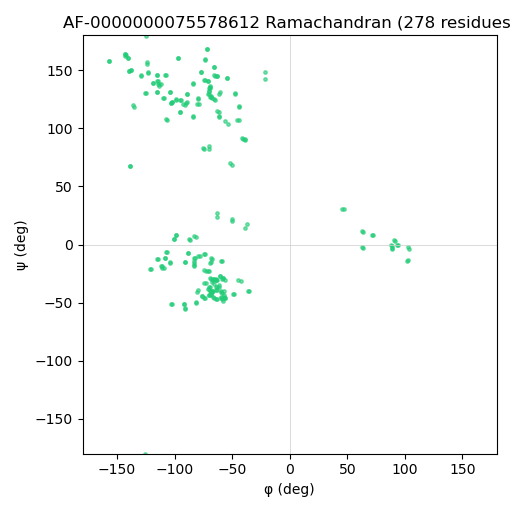RG B N 1
ATOM 1777 C CA . ARG B 1 88 ? 5.535 -0.516 -6.992 1 97 88 ARG B CA 1
ATOM 1778 C C . ARG B 1 88 ? 6.66 -0.756 -7.996 1 97 88 ARG B C 1
ATOM 1780 O O . ARG B 1 88 ? 7.617 -1.476 -7.703 1 97 88 ARG B O 1
ATOM 1787 N N . CYS B 1 89 ? 6.469 -0.169 -9.125 1 96.25 89 CYS B N 1
ATOM 1788 C CA . CYS B 1 89 ? 7.48 -0.319 -10.164 1 96.25 89 CYS B CA 1
ATOM 1789 C C . CYS B 1 89 ? 8.75 0.441 -9.805 1 96.25 89 CYS B C 1
ATOM 1791 O O . CYS B 1 89 ? 8.695 1.622 -9.461 1 96.25 89 CYS B O 1
ATOM 1793 N N . ARG B 1 90 ? 9.844 -0.229 -9.945 1 94.69 90 ARG B N 1
ATOM 1794 C CA . ARG B 1 90 ? 11.133 0.384 -9.633 1 94.69 90 ARG B CA 1
ATOM 1795 C C . ARG B 1 90 ? 11.5 1.439 -10.672 1 94.69 90 ARG B C 1
ATOM 1797 O O . ARG B 1 90 ? 12.281 2.352 -10.383 1 94.69 90 ARG B O 1
ATOM 1804 N N . ARG B 1 91 ? 10.914 1.3 -11.82 1 92.94 91 ARG B N 1
ATOM 1805 C CA . ARG B 1 91 ? 11.305 2.154 -12.938 1 92.94 91 ARG B CA 1
ATOM 1806 C C . ARG B 1 91 ? 10.438 3.406 -13 1 92.94 91 ARG B C 1
ATOM 1808 O O . ARG B 1 91 ? 10.953 4.523 -13.039 1 92.94 91 ARG B O 1
ATOM 1815 N N . CYS B 1 92 ? 9.141 3.309 -12.977 1 90.75 92 CYS B N 1
ATOM 1816 C CA . CYS B 1 92 ? 8.266 4.453 -13.203 1 90.75 92 CYS B CA 1
ATOM 1817 C C . CYS B 1 92 ? 7.527 4.844 -11.93 1 90.75 92 CYS B C 1
ATOM 1819 O O . CYS B 1 92 ? 6.918 5.914 -11.859 1 90.75 92 CYS B O 1
ATOM 1821 N N . GLY B 1 93 ? 7.457 3.971 -10.961 1 92.69 93 GLY B N 1
ATOM 1822 C CA . GLY B 1 93 ? 6.848 4.316 -9.688 1 92.69 93 GLY B CA 1
ATOM 1823 C C . GLY B 1 93 ? 5.375 3.963 -9.617 1 92.69 93 GLY B C 1
ATOM 1824 O O . GLY B 1 93 ? 4.754 4.086 -8.562 1 92.69 93 GLY B O 1
ATOM 1825 N N . ASP B 1 94 ? 4.805 3.389 -10.711 1 91.12 94 ASP B N 1
ATOM 1826 C CA . ASP B 1 94 ? 3.396 3.01 -10.703 1 91.12 94 ASP B CA 1
ATOM 1827 C C . ASP B 1 94 ? 3.133 1.887 -9.703 1 91.12 94 ASP B C 1
ATOM 1829 O O . ASP B 1 94 ? 4.023 1.084 -9.414 1 91.12 94 ASP B O 1
ATOM 1833 N N . MET B 1 95 ? 1.867 1.909 -9.242 1 94.19 95 MET B N 1
ATOM 1834 C CA . MET B 1 95 ? 1.524 0.914 -8.227 1 94.19 95 MET B CA 1
ATOM 1835 C C . MET B 1 95 ? 0.341 0.065 -8.68 1 94.19 95 MET B C 1
ATOM 1837 O O . MET B 1 95 ? -0.501 0.526 -9.453 1 94.19 95 MET B O 1
ATOM 1841 N N . SER B 1 96 ? 0.307 -1.16 -8.273 1 93.5 96 SER B N 1
ATOM 1842 C CA . SER B 1 96 ? -0.8 -2.08 -8.516 1 93.5 96 SER B CA 1
ATOM 1843 C C . SER B 1 96 ? -1.081 -2.939 -7.289 1 93.5 96 SER B C 1
ATOM 1845 O O . SER B 1 96 ? -0.206 -3.127 -6.438 1 93.5 96 SER B O 1
ATOM 1847 N N . SER B 1 97 ? -2.301 -3.256 -7.191 1 94.75 97 SER B N 1
ATOM 1848 C CA . SER B 1 97 ? -2.75 -4.145 -6.125 1 94.75 97 SER B CA 1
ATOM 1849 C C . SER B 1 97 ? -3.158 -5.508 -6.672 1 94.75 97 SER B C 1
ATOM 1851 O O . SER B 1 97 ? -3.982 -5.594 -7.586 1 94.75 97 SER B O 1
ATOM 1853 N N . ASN B 1 98 ? -2.564 -6.559 -6.098 1 92.94 98 ASN B N 1
ATOM 1854 C CA . ASN B 1 98 ? -2.871 -7.914 -6.543 1 92.94 98 ASN B CA 1
ATOM 1855 C C . ASN B 1 98 ? -3.219 -8.82 -5.367 1 92.94 98 ASN B C 1
ATOM 1857 O O . ASN B 1 98 ? -2.604 -8.734 -4.305 1 92.94 98 ASN B O 1
ATOM 1861 N N . ARG B 1 99 ? -4.137 -9.719 -5.652 1 92.25 99 ARG B N 1
ATOM 1862 C CA . ARG B 1 99 ? -4.516 -10.68 -4.625 1 92.25 99 ARG B CA 1
ATOM 1863 C C . ARG B 1 99 ? -3.348 -11.602 -4.281 1 92.25 99 ARG B C 1
ATOM 1865 O O . ARG B 1 99 ? -2.564 -11.969 -5.156 1 92.25 99 ARG B O 1
ATOM 1872 N N . VAL B 1 100 ? -3.318 -11.945 -3.014 1 93.19 100 VAL B N 1
ATOM 1873 C CA . VAL B 1 100 ? -2.346 -12.938 -2.57 1 93.19 100 VAL B CA 1
ATOM 1874 C C . VAL B 1 100 ? -2.738 -14.312 -3.102 1 93.19 100 VAL B C 1
ATOM 1876 O O . VAL B 1 100 ? -3.924 -14.648 -3.166 1 93.19 100 VAL B O 1
ATOM 1879 N N . ALA B 1 101 ? -1.736 -15.07 -3.502 1 90 101 ALA B N 1
ATOM 1880 C CA . ALA B 1 101 ? -1.973 -16.438 -3.955 1 90 101 ALA B CA 1
ATOM 1881 C C . ALA B 1 101 ? -1.721 -17.438 -2.832 1 90 101 ALA B C 1
ATOM 1883 O O . ALA B 1 101 ? -0.979 -17.156 -1.89 1 90 101 ALA B O 1
ATOM 1884 N N . ALA B 1 102 ? -2.266 -18.625 -2.961 1 86.38 102 ALA B N 1
ATOM 1885 C CA . ALA B 1 102 ? -2.209 -19.656 -1.924 1 86.38 102 ALA B CA 1
ATOM 1886 C C . ALA B 1 102 ? -0.778 -20.141 -1.708 1 86.38 102 ALA B C 1
ATOM 1888 O O . ALA B 1 102 ? -0.407 -20.531 -0.596 1 86.38 102 ALA B O 1
ATOM 1889 N N . ASP B 1 103 ? 0.003 -20.078 -2.775 1 88.56 103 ASP B N 1
ATOM 1890 C CA . ASP B 1 103 ? 1.351 -20.625 -2.67 1 88.56 103 ASP B CA 1
ATOM 1891 C C . ASP B 1 103 ? 2.377 -19.516 -2.424 1 88.56 103 ASP B C 1
ATOM 1893 O O . ASP B 1 103 ? 3.584 -19.766 -2.488 1 88.56 103 ASP B O 1
ATOM 1897 N N . ASP B 1 104 ? 1.909 -18.328 -2.176 1 91.94 104 ASP B N 1
ATOM 1898 C CA . ASP B 1 104 ? 2.844 -17.234 -1.876 1 91.94 104 ASP B CA 1
ATOM 1899 C C . ASP B 1 104 ? 3.617 -17.531 -0.591 1 91.94 104 ASP B C 1
ATOM 1901 O O . ASP B 1 104 ? 3.068 -18.078 0.361 1 91.94 104 ASP B O 1
ATOM 1905 N N . ASN B 1 105 ? 4.941 -17.094 -0.552 1 91.38 105 ASN B N 1
ATOM 1906 C CA . ASN B 1 105 ? 5.785 -17.234 0.631 1 91.38 105 ASN B CA 1
ATOM 1907 C C . ASN B 1 105 ? 5.207 -16.469 1.82 1 91.38 105 ASN B C 1
ATOM 1909 O O . ASN B 1 105 ? 5.223 -15.242 1.84 1 91.38 105 ASN B O 1
ATOM 1913 N N . PRO B 1 106 ? 4.703 -17.281 2.85 1 89.81 106 PRO B N 1
ATOM 1914 C CA . PRO B 1 106 ? 4.035 -16.609 3.965 1 89.81 106 PRO B CA 1
ATOM 1915 C C . PRO B 1 106 ? 4.992 -15.75 4.793 1 89.81 106 PRO B C 1
ATOM 1917 O O . PRO B 1 106 ? 4.59 -14.711 5.32 1 89.81 106 PRO B O 1
ATOM 1920 N N . LEU B 1 107 ? 6.23 -16.094 4.883 1 89.5 107 LEU B N 1
ATOM 1921 C CA . LEU B 1 107 ? 7.195 -15.328 5.66 1 89.5 107 LEU B CA 1
ATOM 1922 C C . LEU B 1 107 ? 7.477 -13.984 5.004 1 89.5 107 LEU B C 1
ATOM 1924 O O . LEU B 1 107 ? 7.574 -12.961 5.688 1 89.5 107 LEU B O 1
ATOM 1928 N N . LYS B 1 108 ? 7.574 -14 3.758 1 93.5 108 LYS B N 1
ATOM 1929 C CA . LYS B 1 108 ? 7.801 -12.75 3.043 1 93.5 108 LYS B CA 1
ATOM 1930 C C . LYS B 1 108 ? 6.59 -11.828 3.145 1 93.5 108 LYS B C 1
ATOM 1932 O O . LYS B 1 108 ? 6.734 -10.617 3.34 1 93.5 108 LYS B O 1
ATOM 1937 N N . LEU B 1 109 ? 5.418 -12.484 3.041 1 94.25 109 LEU B N 1
ATOM 1938 C CA . LEU B 1 109 ? 4.184 -11.727 3.188 1 94.25 109 LEU B CA 1
ATOM 1939 C C . LEU B 1 109 ? 4.117 -11.055 4.555 1 94.25 109 LEU B C 1
ATOM 1941 O O . LEU B 1 109 ? 3.846 -9.852 4.648 1 94.25 109 LEU B O 1
ATOM 1945 N N . MET B 1 110 ? 4.434 -11.773 5.5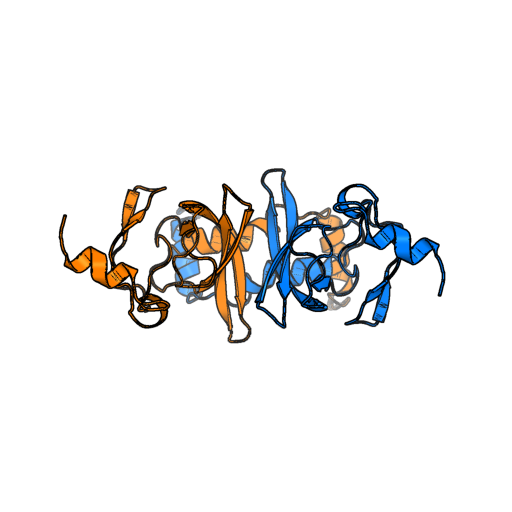43 1 90.69 110 MET B N 1
ATOM 1946 C CA . MET B 1 110 ? 4.387 -11.258 6.906 1 90.69 110 MET B CA 1
ATOM 1947 C C . MET B 1 110 ? 5.457 -10.195 7.125 1 90.69 110 MET B C 1
ATOM 1949 O O . MET B 1 110 ? 5.215 -9.188 7.797 1 90.69 110 MET B O 1
ATOM 1953 N N . SER B 1 111 ? 6.59 -10.43 6.586 1 93 111 SER B N 1
ATOM 1954 C CA . SER B 1 111 ? 7.672 -9.453 6.715 1 93 111 SER B CA 1
ATOM 1955 C C . SER B 1 111 ? 7.273 -8.109 6.117 1 93 111 SER B C 1
ATOM 1957 O O . SER B 1 111 ? 7.531 -7.062 6.711 1 93 111 SER B O 1
ATOM 1959 N N . ILE B 1 112 ? 6.613 -8.125 5.012 1 95.19 112 ILE B N 1
ATOM 1960 C CA . ILE B 1 112 ? 6.16 -6.902 4.359 1 95.19 112 ILE B CA 1
ATOM 1961 C C . ILE B 1 112 ? 5.07 -6.242 5.203 1 95.19 112 ILE B C 1
ATOM 1963 O O . ILE B 1 112 ? 5.098 -5.027 5.422 1 95.19 112 ILE B O 1
ATOM 1967 N N . ALA B 1 113 ? 4.148 -7.047 5.715 1 94.06 113 ALA B N 1
ATOM 1968 C CA . ALA B 1 113 ? 3.045 -6.531 6.52 1 94.06 113 ALA B CA 1
ATOM 1969 C C . ALA B 1 113 ? 3.557 -5.895 7.809 1 94.06 113 ALA B C 1
ATOM 1971 O O . ALA B 1 113 ? 3.008 -4.891 8.273 1 94.06 113 ALA B O 1
ATOM 1972 N N . MET B 1 114 ? 4.688 -6.387 8.359 1 92.19 114 MET B N 1
ATOM 1973 C CA . MET B 1 114 ? 5.18 -5.953 9.664 1 92.19 114 MET B CA 1
ATOM 1974 C C . MET B 1 114 ? 6.145 -4.781 9.523 1 92.19 114 MET B C 1
ATOM 1976 O O . MET B 1 114 ? 6.445 -4.098 10.5 1 92.19 114 MET B O 1
ATOM 1980 N N . LYS B 1 115 ? 6.598 -4.547 8.406 1 94.12 115 LYS B N 1
ATOM 1981 C CA . LYS B 1 115 ? 7.703 -3.613 8.211 1 94.12 115 LYS B CA 1
ATOM 1982 C C . LYS B 1 115 ? 7.375 -2.242 8.797 1 94.12 115 LYS B C 1
ATOM 1984 O O . LYS B 1 115 ? 8.195 -1.648 9.5 1 94.12 115 LYS B O 1
ATOM 1989 N N . PRO B 1 116 ? 6.18 -1.676 8.562 1 93.44 116 PRO B N 1
ATOM 1990 C CA . PRO B 1 116 ? 5.898 -0.37 9.164 1 93.44 116 PRO B CA 1
ATOM 1991 C C . PRO B 1 116 ? 5.953 -0.399 10.688 1 93.44 116 PRO B C 1
ATOM 1993 O O . PRO B 1 116 ? 6.281 0.61 11.32 1 93.44 116 PRO B O 1
ATOM 1996 N N . LEU B 1 117 ? 5.703 -1.479 11.289 1 87.75 117 LEU B N 1
ATOM 1997 C CA . LEU B 1 117 ? 5.605 -1.578 12.742 1 87.75 117 LEU B CA 1
ATOM 1998 C C . LEU B 1 117 ? 6.988 -1.732 13.367 1 87.75 117 LEU B C 1
ATOM 2000 O O . LEU B 1 117 ? 7.152 -1.534 14.578 1 87.75 117 LEU B O 1
ATOM 2004 N N . THR B 1 118 ? 7.93 -2.111 12.547 1 86.38 118 THR B N 1
ATOM 2005 C CA . THR B 1 118 ? 9.289 -2.287 13.062 1 86.38 118 THR B CA 1
ATOM 2006 C C . THR B 1 118 ? 10.07 -0.979 12.992 1 86.38 118 THR B C 1
ATOM 2008 O O . THR B 1 118 ? 11.172 -0.879 13.523 1 86.38 118 THR B O 1
ATOM 2011 N N . SER B 1 119 ? 9.547 0.097 12.367 1 79.56 119 SER B N 1
ATOM 2012 C CA . SER B 1 119 ? 10.133 1.428 12.258 1 79.56 119 SER B CA 1
ATOM 2013 C C . SER B 1 119 ? 9.078 2.516 12.453 1 79.56 119 SER B C 1
ATOM 2015 O O . SER B 1 119 ? 8.828 3.307 11.539 1 79.56 119 SER B O 1
ATOM 2017 N N . PRO B 1 120 ? 8.547 2.645 13.648 1 72.81 120 PRO B N 1
ATOM 2018 C CA . PRO B 1 120 ? 7.449 3.592 13.836 1 72.81 120 PRO B CA 1
ATOM 2019 C C . PRO B 1 120 ? 7.895 5.047 13.711 1 72.81 120 PRO B C 1
ATOM 2021 O O . PRO B 1 120 ? 9.023 5.383 14.062 1 72.81 120 PRO B O 1
ATOM 2024 N N . PRO B 1 121 ? 7.117 5.797 13 1 72.06 121 PRO B N 1
ATOM 2025 C CA . PRO B 1 121 ? 7.465 7.203 12.805 1 72.06 121 PRO B CA 1
ATOM 2026 C C . PRO B 1 121 ? 7.355 8.023 14.086 1 72.06 121 PRO B C 1
ATOM 2028 O O . PRO B 1 121 ? 7.645 9.227 14.086 1 72.06 121 PRO B O 1
ATOM 2031 N N . PHE B 1 122 ? 6.77 7.477 15.086 1 70.75 122 PHE B N 1
ATOM 2032 C CA . PHE B 1 122 ? 6.586 8.172 16.344 1 70.75 122 PHE B CA 1
ATOM 2033 C C . PHE B 1 122 ? 7.387 7.5 17.453 1 70.75 122 PHE B C 1
ATOM 2035 O O . PHE B 1 122 ? 7.664 6.301 17.391 1 70.75 122 PHE B O 1
ATOM 2042 N N . PRO B 1 123 ? 7.98 8.484 18.234 1 64.56 123 PRO B N 1
ATOM 2043 C CA . PRO B 1 123 ? 8.609 7.875 19.406 1 64.56 123 PRO B CA 1
ATOM 2044 C C . PRO B 1 123 ? 7.695 6.883 20.109 1 64.56 123 PRO B C 1
ATOM 2046 O O . PRO B 1 123 ? 6.477 7.086 20.156 1 64.56 123 PRO B O 1
ATOM 2049 N N . ILE B 1 124 ? 8.164 5.715 20.391 1 60.44 124 ILE B N 1
ATOM 2050 C CA . ILE B 1 124 ? 7.422 4.641 21.031 1 60.44 124 ILE B CA 1
ATOM 2051 C C . ILE B 1 124 ? 6.625 5.199 22.219 1 60.44 124 ILE B C 1
ATOM 2053 O O . ILE B 1 124 ? 5.504 4.758 22.484 1 60.44 124 ILE B O 1
ATOM 2057 N N . GLU B 1 125 ? 7.23 6.203 22.75 1 63.78 125 GLU B N 1
ATOM 2058 C CA . GLU B 1 125 ? 6.582 6.836 23.891 1 63.78 125 GLU B CA 1
ATOM 2059 C C . GLU B 1 125 ? 5.242 7.449 23.5 1 63.78 125 GLU B C 1
ATOM 2061 O O . GLU B 1 125 ? 4.289 7.422 24.281 1 63.78 125 GLU B O 1
ATOM 2066 N N . ARG B 1 126 ? 5.191 7.973 22.359 1 62.38 126 ARG B N 1
ATOM 2067 C CA . ARG B 1 126 ? 3.947 8.578 21.891 1 62.38 126 ARG B CA 1
ATOM 2068 C C . ARG B 1 126 ? 2.885 7.516 21.625 1 62.38 126 ARG B C 1
ATOM 2070 O O . ARG B 1 126 ? 1.707 7.723 21.938 1 62.38 126 ARG B O 1
ATOM 2077 N N . ILE B 1 127 ? 3.33 6.465 21.156 1 60.09 127 ILE B N 1
ATOM 2078 C CA . ILE B 1 127 ? 2.424 5.344 20.938 1 60.09 127 ILE B CA 1
ATOM 2079 C C . ILE B 1 127 ? 1.857 4.863 22.266 1 60.09 127 ILE B C 1
ATOM 2081 O O . ILE B 1 127 ? 0.661 4.586 22.375 1 60.09 127 ILE B O 1
ATOM 2085 N N . GLU B 1 128 ? 2.781 4.738 23.109 1 59.91 128 GLU B N 1
ATOM 2086 C CA . GLU B 1 128 ? 2.369 4.32 24.453 1 59.91 128 GLU B CA 1
ATOM 2087 C C . GLU B 1 128 ? 1.346 5.289 25.031 1 59.91 128 GLU B C 1
ATOM 2089 O O . GLU B 1 128 ? 0.35 4.863 25.625 1 59.91 128 GLU B O 1
ATOM 2094 N N . LYS B 1 129 ? 1.598 6.484 24.891 1 61.78 129 LYS B N 1
ATOM 2095 C CA . LYS B 1 129 ? 0.692 7.5 25.422 1 61.78 129 LYS B CA 1
ATOM 2096 C C . LYS B 1 129 ? -0.671 7.43 24.734 1 61.78 129 LYS B C 1
ATOM 2098 O O . LYS B 1 129 ? -1.708 7.508 25.391 1 61.78 129 LYS B O 1
ATOM 2103 N N . MET B 1 130 ? -0.6 7.203 23.516 1 58.72 130 MET B N 1
ATOM 2104 C CA . MET B 1 130 ? -1.841 7.121 22.75 1 58.72 130 MET B CA 1
ATOM 2105 C C . MET B 1 130 ? -2.619 5.859 23.109 1 58.72 130 MET B C 1
ATOM 2107 O O . MET B 1 130 ? -3.844 5.898 23.234 1 58.72 130 MET B O 1
ATOM 2111 N N . THR B 1 131 ? -1.875 4.824 23.203 1 57.19 131 THR B N 1
ATOM 2112 C CA . THR B 1 131 ? -2.49 3.576 23.641 1 57.19 131 THR B CA 1
ATOM 2113 C C . THR B 1 131 ? -3.121 3.74 25.016 1 57.19 131 THR B C 1
ATOM 2115 O O . THR B 1 131 ? -4.223 3.248 25.266 1 57.19 131 THR B O 1
ATOM 2118 N N . ARG B 1 132 ? -2.408 4.297 25.859 1 58.03 132 ARG B N 1
ATOM 2119 C CA . ARG B 1 132 ? -2.904 4.547 27.219 1 58.03 132 ARG B CA 1
ATOM 2120 C C . ARG B 1 132 ? -4.16 5.41 27.188 1 58.03 132 ARG B C 1
ATOM 2122 O O . ARG B 1 132 ? -5.098 5.18 27.953 1 58.03 132 ARG B O 1
ATOM 2129 N N . LEU B 1 133 ? -4.082 6.305 26.391 1 55.53 133 LEU B N 1
ATOM 2130 C CA . LEU B 1 133 ? -5.234 7.191 26.281 1 55.53 133 LEU B CA 1
ATOM 2131 C C . LEU B 1 133 ? -6.418 6.469 25.641 1 55.53 133 LEU B C 1
ATOM 2133 O O . LEU B 1 133 ? -7.57 6.734 25.984 1 55.53 133 LEU B O 1
ATOM 2137 N N . MET B 1 134 ? -6.051 5.703 24.719 1 52.41 134 MET B N 1
ATOM 2138 C CA . MET B 1 134 ? -7.109 4.887 24.125 1 52.41 134 MET B CA 1
ATOM 2139 C C . MET B 1 134 ? -7.527 3.77 25.078 1 52.41 134 MET B C 1
ATOM 2141 O O . MET B 1 134 ? -8.68 3.326 25.047 1 52.41 134 MET B O 1
ATOM 2145 N N . GLY B 1 135 ? -6.609 3 25.734 1 51.16 135 GLY B N 1
ATOM 2146 C CA . GLY B 1 135 ? -6.898 2.021 26.766 1 51.16 135 GLY B CA 1
ATOM 2147 C C . GLY B 1 135 ? -7.348 2.648 28.078 1 51.16 135 GLY B C 1
ATOM 2148 O O . GLY B 1 135 ? -6.656 3.506 28.625 1 51.16 135 GLY B O 1
ATOM 2149 N N . GLY B 1 136 ? -8.711 3.018 28.312 1 39.72 136 GLY B N 1
ATOM 2150 C CA . GLY B 1 136 ? -9.203 3.389 29.641 1 39.72 136 GLY B CA 1
ATOM 2151 C C . GLY B 1 136 ? -8.328 2.869 30.766 1 39.72 136 GLY B C 1
ATOM 2152 O O . GLY B 1 136 ? -7.523 1.957 30.562 1 39.72 136 GLY B O 1
ATOM 2153 N N . ASP B 1 137 ? -8.125 3.699 31.922 1 37.66 137 ASP B N 1
ATOM 2154 C CA . ASP B 1 137 ? -7.629 3.348 33.25 1 37.66 137 ASP B CA 1
ATOM 2155 C C . ASP B 1 137 ? -8.133 1.972 33.688 1 37.66 137 ASP B C 1
ATOM 2157 O O . ASP B 1 137 ? -8.977 1.862 34.562 1 37.66 137 ASP B O 1
ATOM 2161 N N . GLY B 1 138 ? -8.594 1.082 33 1 34.09 138 GLY B N 1
ATOM 2162 C CA . GLY B 1 138 ? -9.062 -0.117 33.688 1 34.09 138 GLY B CA 1
ATOM 2163 C C . GLY B 1 138 ? -7.949 -0.859 34.406 1 34.09 138 GLY B C 1
ATOM 2164 O O . GLY B 1 138 ? -7.711 -2.039 34.156 1 34.09 138 GLY B O 1
ATOM 2165 N N . ALA B 1 139 ? -6.867 -0.219 34.844 1 32.62 139 ALA B N 1
ATOM 2166 C CA . ALA B 1 139 ? -6.23 -0.928 35.938 1 32.62 139 ALA B CA 1
ATOM 2167 C C . ALA B 1 139 ? -7.23 -1.219 37.062 1 32.62 139 ALA B C 1
ATOM 2169 O O . ALA B 1 139 ? -7.98 -0.333 37.469 1 32.62 139 ALA B O 1
ATOM 2170 N N . ILE B 1 140 ? -7.77 -2.533 37.219 1 30.28 140 ILE B N 1
ATOM 2171 C CA . ILE B 1 140 ? -8.336 -3.055 38.469 1 30.28 140 ILE B CA 1
ATOM 2172 C C . ILE B 1 140 ? -7.469 -2.623 39.656 1 30.28 140 ILE B C 1
ATOM 2174 O O . ILE B 1 140 ? -6.277 -2.936 39.688 1 30.28 140 ILE B O 1
ATOM 2178 N N . GLU B 1 141 ? -7.812 -1.51 40.219 1 27.81 141 GLU B N 1
ATOM 2179 C CA . GLU B 1 141 ? -7.617 -1.581 41.656 1 27.81 141 GLU B CA 1
ATOM 2180 C C . GLU B 1 141 ? -8.406 -2.736 42.281 1 27.81 141 GLU B C 1
ATOM 2182 O O . GLU B 1 141 ? -9.516 -3.043 41.812 1 27.81 141 GLU B O 1
#

Foldseek 3Di:
DDPVVVVCPPDQCVQVPQLCQDWDAAPPPRDIDGPPQQVDSHDQADLEQRKGFPQDPDVRRRNDPFRAIWHFQEWDADPVRFIWTWTAGPGPGDIDIGGGTPSHDVVNRVCNHCVCVVPDPDDVVVVVVVVPVVPPPPPDD/DDPVVVVCPPDQCVQVPQLCQDWDAAPPPRDIDGPPQQVDSHDQADLEQRKGFPQDPDVRRRNDPFRAIWHFQEWDADPVRFIWTWTAGPGPGDIDIGTGTRSHDVVNRVCNHCVCVVPDPDDVVVVVVVVPVVPPPPPDD

Secondary structure (DSSP, 8-state):
--THHHHHHHSTTHHHHS-----EE-TTT-PEE-STTSSSS---B-TTT--EE---SSTT----S---EEEEEEEEE-TTS-EEEEEEETTT--EEEEEPPTTS-HHHHHHHHHHHHHS-SS-HHHHHHHHHHHS-S----/--THHHHHHHSTTHHHHS-----EE-TTT-PEE-STTSSSS---B-TTT--EE---SSTT----S---EEEEEEEEE-TTS-EEEEEEETTT--EEEEEPPTTS-HHHHHHHHHHHHHS-SS-HHHHHHHHHHHS-S----

Radius of gyration: 21.87 Å; Cα contacts (8 Å, |Δi|>4): 467; chains: 2; bounding box: 32×63×78 Å

Nearest PDB structures (foldseek):
  8qzv-assembly1_A  TM=6.314E-01  e=1.871E+00  Trichomonas vaginalis
  5xir-assembly1_A  TM=2.987E-01  e=3.891E-01  Homo sapiens
  4eku-assembly1_A  TM=3.249E-01  e=1.871E+00  Homo sapiens
  8qzv-assembly1_A  TM=6.318E-01  e=1.161E+00  Trichomonas vaginalis
  4eku-assembly1_A  TM=3.249E-01  e=1.491E+00  Homo sapiens

Solvent-accessible surface area (backbone atoms only — not comparable to full-atom values): 16312 Å² total; per-residue (Å²): 134,71,68,71,68,57,61,65,66,66,49,86,54,49,52,63,75,35,60,55,64,62,60,46,66,36,91,83,84,60,50,75,43,58,42,76,67,31,86,44,60,59,70,70,50,33,41,73,80,48,38,29,63,32,32,42,76,46,93,48,56,60,68,33,84,72,65,24,53,15,43,61,54,30,44,28,62,45,96,87,63,44,55,27,36,30,26,33,23,74,72,81,59,54,59,48,78,42,74,66,46,73,56,40,37,63,66,56,52,48,50,42,40,43,46,40,74,76,56,58,92,51,61,65,65,56,51,49,51,49,46,51,66,68,46,67,85,70,70,81,122,134,68,69,72,68,56,61,67,67,66,48,85,55,49,52,62,74,36,58,54,64,62,59,49,65,35,91,82,82,60,50,76,42,57,40,74,67,33,85,43,60,59,70,72,49,32,42,73,80,48,37,30,63,32,33,44,75,47,92,49,56,59,67,33,84,73,64,24,52,15,40,63,53,29,43,26,60,44,96,86,62,44,54,27,37,31,26,32,23,74,71,81,59,54,60,50,79,41,71,65,46,74,56,38,38,62,65,57,52,49,50,42,41,43,46,39,75,77,56,58,93,54,62,66,65,55,51,50,49,49,46,49,66,67,45,70,85,72,71,81,124

Sequence (282 aa):
MNRENKKKSFEKGYYKTHACNDSFTCKVCGRVVIPEGAGTKHRNHCPNCLTSLHVDDEPGDRQADCGGIMEPIAVWIKKNGEWAIIHRCRRCGDMSSNRVAADDNPLKLMSIAMKPLTSPPFPIERIEKMTRLMGGDGAIEMNRENKKKSFEKGYYKTHACNDSFTCKVCGRVVIPEGAGTKHRNHCPNCLTSLHVDDEPGDRQADCGGIMEPIAVWIKKNGEWAIIHRCRRCGDMSSNRVAADDNPLKLMSIAMKPLTSPPFPIERIEKMTRLMGGDGAIE

Organism: Acetobacterium woodii (strain ATCC 29683 / DSM 1030 / JCM 2381 / KCTC 1655 / WB1) (NCBI:txid931626)